Protein AF-A0AAV7BNH0-F1 (afdb_monomer_lite)

InterPro domains:
  IPR013783 Immunoglobulin-like fold [G3DSA:2.60.40.10] (23-107)
  IPR013783 Immunoglobulin-like fold [G3DSA:2.60.40.10] (118-206)
  IPR015321 Type I cytokine receptor, cytokine-binding domain [PF09240] (124-199)
  IPR036116 Fibronectin type III superfamily [SSF49265] (117-182)

Structure (mmCIF, N/CA/C/O backbone):
data_AF-A0AAV7BNH0-F1
#
_entry.id   AF-A0AAV7BNH0-F1
#
loop_
_atom_site.group_PDB
_atom_site.id
_atom_site.type_symbol
_atom_site.label_atom_id
_atom_site.label_alt_id
_atom_site.label_comp_id
_atom_site.label_asym_id
_atom_site.label_entity_id
_atom_site.label_seq_id
_atom_site.pdbx_PDB_ins_code
_atom_site.Cartn_x
_atom_site.Cartn_y
_atom_site.Cartn_z
_atom_site.occupancy
_atom_site.B_iso_or_equiv
_atom_site.auth_seq_id
_atom_site.auth_comp_id
_atom_site.auth_asym_id
_atom_site.auth_atom_id
_atom_site.pdbx_PDB_model_num
ATOM 1 N N . MET A 1 1 ? -45.922 4.643 29.297 1.00 28.42 1 MET A N 1
ATOM 2 C CA . MET A 1 1 ? -45.162 4.828 28.040 1.00 28.42 1 MET A CA 1
ATOM 3 C C . MET A 1 1 ? -43.771 4.254 28.253 1.00 28.42 1 MET A C 1
ATOM 5 O O . MET A 1 1 ? -43.097 4.700 29.171 1.00 28.42 1 MET A O 1
ATOM 9 N N . LYS A 1 2 ? -43.381 3.214 27.508 1.00 24.89 2 LYS A N 1
ATOM 10 C CA . LYS A 1 2 ? -42.046 2.608 27.625 1.00 24.89 2 LYS A CA 1
ATOM 11 C C . LYS A 1 2 ? -41.045 3.541 26.938 1.00 24.89 2 LYS A C 1
ATOM 13 O O . LYS A 1 2 ? -41.098 3.665 25.722 1.00 24.89 2 LYS A O 1
ATOM 18 N N . LYS A 1 3 ? -40.200 4.227 27.710 1.00 25.70 3 LYS A N 1
ATOM 19 C CA . LYS A 1 3 ? -39.074 5.004 27.179 1.00 25.70 3 LYS A CA 1
ATOM 20 C C . LYS A 1 3 ? -37.974 4.004 26.825 1.00 25.70 3 LYS A C 1
ATOM 22 O O . LYS A 1 3 ? -37.461 3.338 27.719 1.00 25.70 3 LYS A O 1
ATOM 27 N N . ARG A 1 4 ? -37.676 3.829 25.539 1.00 30.34 4 ARG A N 1
ATOM 28 C CA . ARG A 1 4 ? -36.467 3.126 25.103 1.00 30.34 4 ARG A CA 1
ATOM 29 C C . ARG A 1 4 ? -35.385 4.186 24.926 1.00 30.34 4 ARG A C 1
ATOM 31 O O . ARG A 1 4 ? -35.638 5.235 24.346 1.00 30.34 4 ARG A O 1
ATOM 38 N N . VAL A 1 5 ? -34.229 3.947 25.531 1.00 31.47 5 VAL A N 1
ATOM 39 C CA . VAL A 1 5 ? -33.033 4.775 25.376 1.00 31.47 5 VAL A CA 1
ATOM 40 C C . VAL A 1 5 ? -32.102 3.961 24.494 1.00 31.47 5 VAL A C 1
ATOM 42 O O . VAL A 1 5 ? -31.653 2.891 24.900 1.00 31.47 5 VAL A O 1
ATOM 45 N N . ILE A 1 6 ? -31.891 4.419 23.264 1.00 38.22 6 ILE A N 1
ATOM 46 C CA . ILE A 1 6 ? -30.923 3.825 22.344 1.00 38.22 6 ILE A CA 1
ATOM 47 C C . ILE A 1 6 ? -29.639 4.631 22.507 1.00 38.22 6 ILE A C 1
ATOM 49 O O . ILE A 1 6 ? -29.624 5.828 22.235 1.00 38.22 6 ILE A O 1
ATOM 53 N N . LEU A 1 7 ? -28.585 3.985 23.003 1.00 36.03 7 LEU A N 1
ATOM 54 C CA . LEU A 1 7 ? -27.280 4.609 23.190 1.00 36.03 7 LEU A CA 1
ATOM 55 C C . LEU A 1 7 ? -26.395 4.301 21.975 1.00 36.03 7 LEU A C 1
ATOM 57 O O . LEU A 1 7 ? -26.151 3.133 21.677 1.00 36.03 7 LEU A O 1
ATOM 61 N N . CYS A 1 8 ? -25.900 5.331 21.285 1.00 35.03 8 CYS A N 1
ATOM 62 C CA . CYS A 1 8 ? -24.774 5.180 20.358 1.00 35.03 8 CYS A CA 1
ATOM 63 C C . CYS A 1 8 ? -23.496 5.532 21.117 1.00 35.03 8 CYS A C 1
ATOM 65 O O . CYS A 1 8 ? -23.359 6.663 21.573 1.00 35.03 8 CYS A O 1
ATOM 67 N N . CYS A 1 9 ? -22.554 4.596 21.211 1.00 37.03 9 CYS A N 1
ATOM 68 C CA . CYS A 1 9 ? -21.165 4.955 21.480 1.00 37.03 9 CYS A CA 1
ATOM 69 C C . CYS A 1 9 ? -20.567 5.434 20.159 1.00 37.03 9 CYS A C 1
ATOM 71 O O . CYS A 1 9 ? -20.441 4.645 19.220 1.00 37.03 9 CYS A O 1
ATOM 73 N N . VAL A 1 10 ? -20.276 6.730 20.067 1.00 36.81 10 VAL A N 1
ATOM 74 C CA . VAL A 1 10 ? -19.611 7.304 18.899 1.00 36.81 10 VAL A CA 1
ATOM 75 C C . VAL A 1 10 ? -18.181 6.779 18.894 1.00 36.81 10 VAL A C 1
ATOM 77 O O . VAL A 1 10 ? -17.375 7.068 19.771 1.00 36.81 10 VAL A O 1
ATOM 80 N N . THR A 1 11 ? -17.880 5.926 17.924 1.00 39.03 11 THR A N 1
ATOM 81 C CA . THR A 1 11 ? -16.510 5.534 17.616 1.00 39.03 11 THR A CA 1
ATOM 82 C C . THR A 1 11 ? -15.859 6.701 16.888 1.00 39.03 11 THR 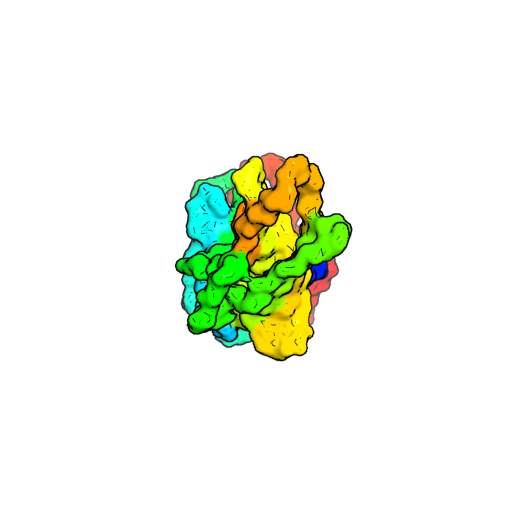A C 1
ATOM 84 O O . THR A 1 11 ? -16.278 7.020 15.776 1.00 39.03 11 THR A O 1
ATOM 87 N N . CYS A 1 12 ? -14.850 7.332 17.493 1.00 28.44 12 CYS A N 1
ATOM 88 C CA . CYS A 1 12 ? -13.992 8.293 16.801 1.00 28.44 12 CYS A CA 1
ATOM 89 C C . CYS A 1 12 ? -13.309 7.597 15.617 1.00 28.44 12 CYS A C 1
ATOM 91 O O . CYS A 1 12 ? -12.305 6.905 15.781 1.00 28.44 12 CYS A O 1
ATOM 93 N N . TYR A 1 13 ? -13.857 7.768 14.417 1.00 35.12 13 TYR A N 1
ATOM 94 C CA . TYR A 1 13 ? -13.150 7.459 13.186 1.00 35.12 13 TYR A CA 1
ATOM 95 C C . TYR A 1 13 ? -12.298 8.672 12.832 1.00 35.12 13 TYR A C 1
ATOM 97 O O . TYR A 1 13 ? -12.799 9.661 12.300 1.00 35.12 13 TYR A O 1
ATOM 105 N N . LEU A 1 14 ? -10.996 8.592 13.099 1.00 28.41 14 LEU A N 1
ATOM 106 C CA . LEU A 1 14 ? -10.040 9.443 12.402 1.00 28.41 14 LEU A CA 1
ATOM 107 C C . LEU A 1 14 ? -10.006 8.977 10.942 1.00 28.41 14 LEU A C 1
ATOM 109 O O . LEU A 1 14 ? -9.246 8.086 10.573 1.00 28.41 14 LEU A O 1
ATOM 113 N N . LEU A 1 15 ? -10.881 9.546 10.111 1.00 28.98 15 LEU A N 1
ATOM 114 C CA . LEU A 1 15 ? -10.727 9.488 8.664 1.00 28.98 15 LEU A CA 1
ATOM 115 C C . LEU A 1 15 ? -9.588 10.436 8.299 1.00 28.98 15 LEU A C 1
ATOM 117 O O . LEU A 1 15 ? -9.799 11.628 8.068 1.00 28.98 15 LEU A O 1
ATOM 121 N N . SER A 1 16 ? -8.368 9.909 8.253 1.00 29.64 16 SER A N 1
ATOM 122 C CA . SER A 1 16 ? -7.281 10.561 7.537 1.00 29.64 16 SER A CA 1
ATOM 123 C C . SER A 1 16 ? -7.602 10.515 6.041 1.00 29.64 16 SER A C 1
ATOM 125 O O . SER A 1 16 ? -7.266 9.583 5.318 1.00 29.64 16 SER A O 1
ATOM 127 N N . ALA A 1 17 ? -8.301 11.542 5.561 1.00 28.50 17 ALA A N 1
ATOM 128 C CA . ALA A 1 17 ? -8.370 11.827 4.139 1.00 28.50 17 ALA A CA 1
ATOM 129 C C . ALA A 1 17 ? -6.996 12.356 3.702 1.00 28.50 17 ALA A C 1
ATOM 131 O O . ALA A 1 17 ? -6.689 13.533 3.894 1.00 28.50 17 ALA A O 1
ATOM 132 N N . PHE A 1 18 ? -6.155 11.485 3.145 1.00 33.19 18 PHE A N 1
ATOM 133 C CA . PHE A 1 18 ? -4.933 11.909 2.470 1.00 33.19 18 PHE A CA 1
ATOM 134 C C . PHE A 1 18 ? -5.257 12.350 1.035 1.00 33.19 18 PHE A C 1
ATOM 136 O O . PHE A 1 18 ? -5.832 11.574 0.270 1.00 33.19 18 PHE A O 1
ATOM 143 N N . PRO A 1 19 ? -4.887 13.576 0.630 1.00 31.06 19 PRO A N 1
ATOM 144 C CA . PRO A 1 19 ? -4.841 13.950 -0.773 1.00 31.06 19 PRO A CA 1
ATOM 145 C C . PRO A 1 19 ? -3.491 13.527 -1.382 1.00 31.06 19 PRO A C 1
ATOM 147 O O . PRO A 1 19 ? -2.444 13.815 -0.805 1.00 31.06 19 PRO A O 1
ATOM 150 N N . GLY A 1 20 ? -3.503 12.933 -2.584 1.00 30.23 20 GLY A N 1
ATOM 151 C CA . GLY A 1 20 ? -2.344 12.986 -3.493 1.00 30.23 20 GLY A CA 1
ATOM 152 C C . GLY A 1 20 ? -1.745 11.669 -4.005 1.00 30.23 20 GLY A C 1
ATOM 153 O O . GLY A 1 20 ? -0.561 11.423 -3.810 1.00 30.23 20 GLY A O 1
ATOM 154 N N . ASN A 1 21 ? -2.547 10.876 -4.718 1.00 43.22 21 ASN A N 1
ATOM 155 C CA . ASN A 1 21 ? -2.244 10.198 -5.990 1.00 43.22 21 ASN A CA 1
ATOM 156 C C . ASN A 1 21 ? -0.747 10.014 -6.369 1.00 43.22 21 ASN A C 1
ATOM 158 O O . ASN A 1 21 ? -0.211 10.829 -7.114 1.00 43.22 21 ASN A O 1
ATOM 162 N N . THR A 1 22 ? -0.095 8.941 -5.895 1.00 48.34 22 THR A N 1
ATOM 163 C CA . THR A 1 22 ? 1.010 8.223 -6.594 1.00 48.34 22 THR A CA 1
ATOM 164 C C . THR A 1 22 ? 1.178 6.762 -6.113 1.00 48.34 22 THR A C 1
ATOM 166 O O . THR A 1 22 ? 2.207 6.153 -6.400 1.00 48.34 22 THR A O 1
ATOM 169 N N . GLY A 1 23 ? 0.217 6.215 -5.357 1.00 58.12 23 GLY A N 1
ATOM 170 C CA . GLY A 1 23 ? 0.265 4.860 -4.795 1.00 58.12 23 GLY A CA 1
ATOM 171 C C . GLY A 1 23 ? -0.906 3.993 -5.259 1.00 58.12 23 GLY A C 1
ATOM 172 O O . GLY A 1 23 ? -1.847 4.474 -5.891 1.00 58.12 23 GLY A O 1
ATOM 173 N N . SER A 1 24 ? -0.837 2.702 -4.954 1.00 75.62 24 SER A N 1
ATOM 174 C CA . SER A 1 24 ? -1.840 1.722 -5.353 1.00 75.62 24 SER A CA 1
ATOM 175 C C . SER A 1 24 ? -3.134 1.957 -4.583 1.00 75.62 24 SER A C 1
ATOM 177 O O . SER A 1 24 ? -3.121 2.230 -3.379 1.00 75.62 24 SER A O 1
ATOM 179 N N . ARG A 1 25 ? -4.283 1.748 -5.242 1.00 82.56 25 ARG A N 1
ATOM 180 C CA . ARG A 1 25 ? -5.616 1.898 -4.622 1.00 82.56 25 ARG A CA 1
ATOM 181 C C . ARG A 1 25 ? -5.764 1.043 -3.362 1.00 82.56 25 ARG A C 1
ATOM 183 O O . ARG A 1 25 ? -6.515 1.394 -2.452 1.00 82.56 25 ARG A O 1
ATOM 190 N N . LEU A 1 26 ? -5.051 -0.081 -3.308 1.00 88.94 26 LEU A N 1
ATOM 191 C CA . LEU A 1 26 ? -4.989 -0.949 -2.139 1.00 88.94 26 LEU A CA 1
ATOM 192 C C . LEU A 1 26 ? -4.378 -0.244 -0.929 1.00 88.94 26 LEU A C 1
ATOM 194 O O . LEU A 1 26 ? -4.986 -0.253 0.137 1.00 88.94 26 LEU A O 1
ATOM 198 N N . MET A 1 27 ? -3.205 0.372 -1.091 1.00 88.19 27 MET A N 1
ATOM 199 C CA . MET A 1 27 ? -2.549 1.102 -0.006 1.00 88.19 27 MET A CA 1
ATOM 200 C C . MET A 1 27 ? -3.345 2.348 0.386 1.00 88.19 27 MET A C 1
ATOM 202 O O . MET A 1 27 ? -3.531 2.588 1.575 1.00 88.19 27 MET A O 1
ATOM 206 N N . ASP A 1 28 ? -3.892 3.075 -0.592 1.00 87.38 28 ASP A N 1
ATOM 207 C CA . ASP A 1 28 ? -4.679 4.294 -0.355 1.00 87.38 28 ASP A CA 1
ATOM 208 C C . ASP A 1 28 ? -5.984 4.037 0.416 1.00 87.38 28 ASP A C 1
ATOM 210 O O . ASP A 1 28 ? -6.494 4.921 1.102 1.00 87.38 28 ASP A O 1
ATOM 214 N N . SER A 1 29 ? -6.541 2.829 0.303 1.00 89.62 29 SER A N 1
ATOM 215 C CA . SER A 1 29 ? -7.785 2.435 0.976 1.00 89.62 29 SER A CA 1
ATOM 216 C C . SER A 1 29 ? -7.577 1.536 2.195 1.00 89.62 29 SER A C 1
ATOM 218 O O . SER A 1 29 ? -8.565 1.133 2.813 1.00 89.62 29 SER A O 1
ATOM 220 N N . LEU A 1 30 ? -6.329 1.203 2.543 1.00 91.56 30 LEU A N 1
ATOM 221 C CA . LEU A 1 30 ? -6.026 0.347 3.683 1.00 91.56 30 LEU A CA 1
ATOM 222 C C . LEU A 1 30 ? -6.334 1.072 4.992 1.00 91.56 30 LEU A C 1
ATOM 224 O O . LEU A 1 30 ? -5.716 2.077 5.335 1.00 91.56 30 LEU A O 1
ATOM 228 N N . TYR A 1 31 ? -7.239 0.493 5.766 1.00 91.12 31 TYR A N 1
ATOM 229 C CA . TYR A 1 31 ? -7.598 0.961 7.091 1.00 91.12 31 TYR A CA 1
ATOM 230 C C . TYR A 1 31 ? -7.502 -0.192 8.079 1.00 91.12 31 TYR A C 1
ATOM 232 O O . TYR A 1 31 ? -8.074 -1.252 7.851 1.00 91.12 31 TYR A O 1
ATOM 240 N N . CYS A 1 32 ? -6.791 0.002 9.186 1.00 91.50 32 CYS A N 1
ATOM 241 C CA . CYS A 1 32 ? -6.677 -0.990 10.248 1.00 91.50 32 CYS A CA 1
ATOM 242 C C . CYS A 1 32 ? -7.070 -0.376 11.588 1.00 91.50 32 CYS A C 1
ATOM 244 O O . CYS A 1 32 ? -6.794 0.791 11.857 1.00 91.50 32 CYS A O 1
ATOM 246 N N . VAL A 1 33 ? -7.687 -1.185 12.442 1.00 90.69 33 VAL A N 1
ATOM 247 C CA . VAL A 1 33 ? -8.134 -0.789 13.773 1.00 90.69 33 VAL A CA 1
ATOM 248 C C . VAL A 1 33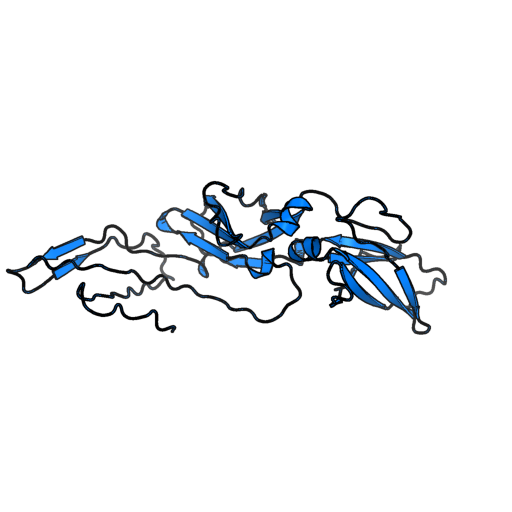 ? -7.917 -1.931 14.762 1.00 90.69 33 VAL A C 1
ATOM 250 O O . VAL A 1 33 ? -8.166 -3.094 14.446 1.00 90.69 33 VAL A O 1
ATOM 253 N N . MET A 1 34 ? -7.433 -1.613 15.961 1.00 85.94 34 MET A N 1
ATOM 254 C CA . MET A 1 34 ? -7.274 -2.572 17.051 1.00 85.94 34 MET A CA 1
ATOM 255 C C . MET A 1 34 ? -8.496 -2.534 17.967 1.00 85.94 34 MET A C 1
ATOM 257 O O . MET A 1 34 ? -8.733 -1.549 18.664 1.00 85.94 34 MET A O 1
ATOM 261 N N . GLU A 1 35 ? -9.224 -3.640 18.040 1.00 85.50 35 GLU A N 1
ATOM 262 C CA . GLU A 1 35 ? -10.224 -3.887 19.074 1.00 85.50 35 GLU A CA 1
ATOM 263 C C . GLU A 1 35 ? -9.510 -4.432 20.313 1.00 85.50 35 GLU A C 1
ATOM 265 O O . GLU A 1 35 ? -9.291 -5.635 20.473 1.00 85.50 35 GLU A O 1
ATOM 270 N N . TYR A 1 36 ? -9.075 -3.512 21.182 1.00 76.44 36 TYR A N 1
ATOM 271 C CA . TYR A 1 36 ? -8.176 -3.838 22.292 1.00 76.44 36 TYR A CA 1
ATOM 272 C C . TYR A 1 36 ? -8.761 -4.878 23.252 1.00 76.44 36 TYR A C 1
ATOM 274 O O . TYR A 1 36 ? -8.044 -5.765 23.709 1.00 76.44 36 TYR A O 1
ATOM 282 N N . SER A 1 37 ? -10.061 -4.787 23.547 1.00 73.00 37 SER A N 1
ATOM 283 C CA . SER A 1 37 ? -10.754 -5.710 24.452 1.00 73.00 37 SER A CA 1
ATOM 284 C C . SER A 1 37 ? -10.712 -7.161 23.985 1.00 73.00 37 SER A C 1
ATOM 286 O O . SER A 1 37 ? -10.732 -8.061 24.820 1.00 73.00 37 SER A O 1
ATOM 288 N N . GLU A 1 38 ? -10.667 -7.376 22.671 1.00 77.94 38 GLU A N 1
ATOM 289 C CA . GLU A 1 38 ? -10.614 -8.703 22.053 1.00 77.94 38 GLU A CA 1
ATOM 290 C C . GLU A 1 38 ? -9.181 -9.092 21.669 1.00 77.94 38 GLU A C 1
ATOM 292 O O . GLU A 1 38 ? -8.897 -10.259 21.406 1.00 77.94 38 GLU A O 1
ATOM 297 N N . GLY A 1 39 ? -8.258 -8.124 21.654 1.00 80.69 39 GLY A N 1
ATOM 298 C CA . GLY A 1 39 ? -6.897 -8.323 21.170 1.00 80.69 39 GLY A CA 1
ATOM 299 C C . GLY A 1 39 ? -6.862 -8.633 19.674 1.00 80.69 39 GLY A C 1
ATOM 300 O O . GLY A 1 39 ? -6.007 -9.396 19.229 1.00 80.69 39 GLY A O 1
ATOM 301 N N . ILE A 1 40 ? -7.797 -8.082 18.897 1.00 87.00 40 ILE A N 1
ATOM 302 C CA . ILE A 1 40 ? -7.932 -8.342 17.460 1.00 87.00 40 ILE A CA 1
ATOM 303 C C . ILE A 1 40 ? -7.624 -7.065 16.685 1.00 87.00 40 ILE A C 1
ATOM 305 O O . ILE A 1 40 ? -8.106 -5.987 17.021 1.00 87.00 40 ILE A O 1
ATOM 309 N N . ILE A 1 41 ? -6.819 -7.182 15.632 1.00 89.38 41 ILE A N 1
ATOM 310 C CA . ILE A 1 41 ? -6.647 -6.128 14.632 1.00 89.38 41 ILE A CA 1
ATOM 311 C C . ILE A 1 41 ? -7.530 -6.476 13.441 1.00 89.38 41 ILE A C 1
ATOM 313 O O . ILE A 1 41 ? -7.352 -7.531 12.828 1.00 89.38 41 ILE A O 1
ATOM 317 N N . ASN A 1 42 ? -8.461 -5.587 13.118 1.00 91.50 42 ASN A N 1
ATOM 318 C CA . ASN A 1 42 ? -9.311 -5.668 11.941 1.00 91.50 42 ASN A CA 1
ATOM 319 C C . ASN A 1 42 ? -8.776 -4.705 10.888 1.00 91.50 42 ASN A C 1
ATOM 321 O O . ASN A 1 42 ? -8.576 -3.531 11.183 1.00 91.50 42 ASN A O 1
ATOM 325 N N . CYS A 1 43 ? -8.561 -5.189 9.672 1.00 92.62 43 CYS A N 1
ATOM 326 C CA . CYS A 1 43 ? -8.175 -4.358 8.540 1.00 92.62 43 CYS A CA 1
ATOM 327 C C . CYS A 1 43 ? -9.208 -4.466 7.423 1.00 92.62 43 CYS A C 1
ATOM 329 O O . CYS A 1 43 ? -9.780 -5.537 7.208 1.00 92.62 43 CYS A O 1
ATOM 331 N N . SER A 1 44 ? -9.411 -3.375 6.694 1.00 92.25 44 SER A N 1
ATOM 332 C CA . SER A 1 44 ? -10.234 -3.295 5.497 1.00 92.25 44 SER A CA 1
ATOM 333 C C . SER A 1 44 ? -9.522 -2.534 4.383 1.00 92.25 44 SER A C 1
ATOM 335 O O . SER A 1 44 ? -8.659 -1.702 4.646 1.00 92.25 44 SER A O 1
ATOM 337 N N . TRP A 1 45 ? -9.838 -2.860 3.130 1.00 91.69 45 TRP A N 1
ATOM 338 C CA . TRP A 1 45 ? -9.315 -2.159 1.952 1.00 91.69 45 TRP A CA 1
ATOM 339 C C . TRP A 1 45 ? -10.207 -2.390 0.733 1.00 91.69 45 TRP A C 1
ATOM 341 O O . TRP A 1 45 ? -10.913 -3.394 0.648 1.00 91.69 45 TRP A O 1
ATOM 351 N N . SER A 1 46 ? -10.158 -1.481 -0.235 1.00 88.50 46 SER A N 1
ATOM 352 C CA . SER A 1 46 ? -10.900 -1.568 -1.496 1.00 88.50 46 SER A CA 1
ATOM 353 C C . SER A 1 46 ? -10.046 -2.176 -2.606 1.00 88.50 46 SER A C 1
ATOM 355 O O . SER A 1 46 ? -8.946 -1.705 -2.875 1.00 88.50 46 SER A O 1
ATOM 357 N N . GLU A 1 47 ? -10.567 -3.179 -3.311 1.00 87.00 47 GLU A N 1
ATOM 358 C CA . GLU A 1 47 ? -9.878 -3.839 -4.426 1.00 87.00 47 GLU A CA 1
ATOM 359 C C . GLU A 1 47 ? -10.808 -3.976 -5.637 1.00 87.00 47 GLU A C 1
ATOM 361 O O . GLU A 1 47 ? -11.849 -4.635 -5.567 1.00 87.00 47 GLU A O 1
ATOM 366 N N . SER A 1 48 ? -10.397 -3.416 -6.777 1.00 83.00 48 SER A N 1
ATOM 367 C CA . SER A 1 48 ? -11.171 -3.453 -8.022 1.00 83.00 48 SER A CA 1
ATOM 368 C C . SER A 1 48 ? -11.413 -4.897 -8.502 1.00 83.00 48 SER A C 1
ATOM 370 O O . SER A 1 48 ? -10.458 -5.661 -8.680 1.00 83.00 48 SER A O 1
ATOM 372 N N . PRO A 1 49 ? -12.665 -5.293 -8.806 1.00 82.44 49 PRO A N 1
ATOM 373 C CA . PRO A 1 49 ? -12.994 -6.588 -9.390 1.00 82.44 49 PRO A CA 1
ATOM 374 C C . PRO A 1 49 ? -12.235 -6.865 -10.685 1.00 82.44 49 PRO A C 1
ATOM 376 O O . PRO A 1 49 ? -11.883 -8.013 -10.955 1.00 82.44 49 PRO A O 1
ATOM 379 N N . ARG A 1 50 ? -11.958 -5.815 -11.470 1.00 84.75 50 ARG A N 1
ATOM 380 C CA . ARG A 1 50 ? -11.202 -5.927 -12.720 1.00 84.75 50 ARG A CA 1
ATOM 381 C C . ARG A 1 50 ? -9.724 -6.191 -12.485 1.00 84.75 50 ARG A C 1
ATOM 383 O O . ARG A 1 50 ? -9.121 -6.823 -13.341 1.00 84.75 50 ARG A O 1
ATOM 390 N N . SER A 1 51 ? -9.157 -5.759 -11.364 1.00 85.25 51 SER A N 1
ATOM 391 C CA . SER A 1 51 ? -7.767 -6.048 -10.995 1.00 85.25 51 SER A CA 1
ATOM 392 C C . SER A 1 51 ? -7.601 -7.477 -10.484 1.00 85.25 51 SER A C 1
ATOM 394 O O . SER A 1 51 ? -6.651 -8.165 -10.860 1.00 85.25 51 SER A O 1
ATOM 396 N N . ARG A 1 52 ? -8.579 -7.965 -9.703 1.00 84.25 52 ARG A N 1
ATOM 397 C CA . ARG A 1 52 ? -8.554 -9.296 -9.063 1.00 84.25 52 ARG A CA 1
ATOM 398 C C . ARG A 1 52 ? -8.397 -10.465 -10.032 1.00 84.25 52 ARG A C 1
ATOM 400 O O . ARG A 1 52 ? -7.863 -11.501 -9.652 1.00 84.25 52 ARG A O 1
ATOM 407 N N . GLN A 1 53 ? -8.870 -10.321 -11.269 1.00 86.88 53 GLN A N 1
ATOM 408 C CA . GLN A 1 53 ? -8.719 -11.361 -12.295 1.00 86.88 53 GLN A CA 1
ATOM 409 C C . GLN A 1 53 ? -7.279 -11.480 -12.831 1.00 86.88 53 GLN A C 1
ATOM 411 O O . GLN A 1 53 ? -6.951 -12.495 -13.439 1.00 86.88 53 GLN A O 1
ATOM 416 N N . TYR A 1 54 ? -6.432 -10.462 -12.635 1.00 89.62 54 TYR A N 1
ATOM 417 C CA . TYR A 1 54 ? -5.069 -10.417 -13.177 1.00 89.62 54 TYR A CA 1
ATOM 418 C C . TYR A 1 54 ? -4.008 -10.768 -12.141 1.00 89.62 54 TYR A C 1
ATOM 420 O O . TYR A 1 54 ? -3.088 -11.536 -12.428 1.00 89.62 54 TYR A O 1
ATOM 428 N N . VAL A 1 55 ? -4.126 -10.207 -10.940 1.00 90.00 55 VAL A N 1
ATOM 429 C CA . VAL A 1 55 ? -3.150 -10.388 -9.866 1.00 90.00 55 VAL A CA 1
ATOM 430 C C . VAL A 1 55 ? -3.869 -10.493 -8.531 1.00 90.00 55 VAL A C 1
ATOM 432 O O . VAL A 1 55 ? -4.808 -9.748 -8.262 1.00 90.00 55 VAL A O 1
ATOM 435 N N . ASN A 1 56 ? -3.430 -11.433 -7.693 1.00 90.69 56 ASN A N 1
ATOM 436 C CA . ASN A 1 56 ? -3.914 -11.523 -6.325 1.00 90.69 56 ASN A CA 1
ATOM 437 C C . ASN A 1 56 ? -2.885 -10.902 -5.383 1.00 90.69 56 ASN A C 1
ATOM 439 O O . ASN A 1 56 ? -1.710 -11.279 -5.399 1.00 90.69 56 ASN A O 1
ATOM 443 N N . MET A 1 57 ? -3.354 -9.977 -4.555 1.00 90.88 57 MET A N 1
ATOM 444 C CA . MET A 1 57 ? -2.533 -9.240 -3.604 1.00 90.88 57 MET A CA 1
ATOM 445 C C . MET A 1 57 ? -2.735 -9.774 -2.187 1.00 90.88 57 MET A C 1
ATOM 447 O O . MET A 1 57 ? -3.860 -10.067 -1.770 1.00 90.88 57 MET A O 1
ATOM 451 N N . THR A 1 58 ? -1.636 -9.883 -1.444 1.00 92.56 58 THR A N 1
ATOM 452 C CA . THR A 1 58 ? -1.613 -10.337 -0.048 1.00 92.56 58 THR A CA 1
ATOM 453 C C . THR A 1 58 ? -1.148 -9.204 0.852 1.00 92.56 58 THR A C 1
ATOM 455 O O . THR A 1 58 ? -0.098 -8.620 0.596 1.00 92.56 58 THR A O 1
ATOM 458 N N . LEU A 1 59 ? -1.902 -8.918 1.915 1.00 94.12 59 LEU A N 1
ATOM 459 C CA . LEU A 1 59 ? -1.467 -7.999 2.963 1.00 94.12 59 LEU A CA 1
ATOM 460 C C . LEU A 1 59 ? -0.413 -8.689 3.841 1.00 94.12 59 LEU A C 1
ATOM 462 O O . LEU A 1 59 ? -0.669 -9.737 4.442 1.00 94.12 59 LEU A O 1
ATOM 466 N N . MET A 1 60 ? 0.774 -8.100 3.913 1.00 93.31 60 MET A N 1
ATOM 467 C CA . MET A 1 60 ? 1.942 -8.637 4.607 1.00 93.31 60 MET A CA 1
ATOM 468 C C . MET A 1 60 ? 2.382 -7.681 5.713 1.00 93.31 60 MET A C 1
ATOM 470 O O . MET A 1 60 ? 2.395 -6.470 5.517 1.00 93.31 60 MET A O 1
ATOM 474 N N . ASP A 1 61 ? 2.810 -8.236 6.844 1.00 92.94 61 ASP A N 1
ATOM 475 C CA . ASP A 1 61 ? 3.751 -7.569 7.738 1.00 92.94 61 ASP A CA 1
ATOM 476 C C . ASP A 1 61 ? 5.156 -7.867 7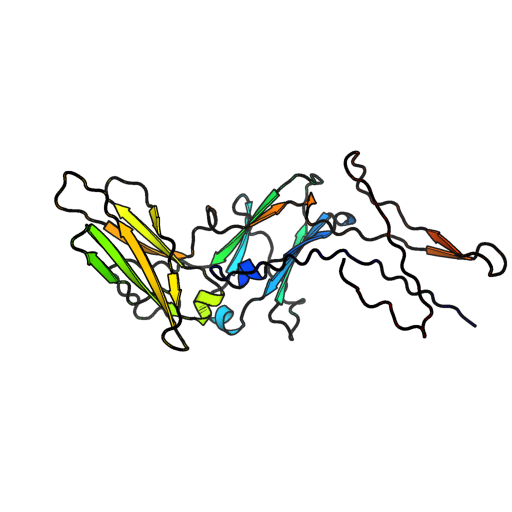.218 1.00 92.94 61 ASP A C 1
ATOM 478 O O . ASP A 1 61 ? 5.592 -9.019 7.222 1.00 92.94 61 ASP A O 1
ATOM 482 N N . ILE A 1 62 ? 5.882 -6.849 6.773 1.00 91.56 62 ILE A N 1
ATOM 483 C CA . ILE A 1 62 ? 7.199 -7.026 6.138 1.00 91.56 62 ILE A CA 1
ATOM 484 C C . ILE A 1 62 ? 8.190 -7.746 7.051 1.00 91.56 62 ILE A C 1
ATOM 486 O O . ILE A 1 62 ? 9.081 -8.445 6.572 1.00 91.56 62 ILE A O 1
ATOM 490 N N . ASN A 1 63 ? 8.014 -7.623 8.365 1.00 89.69 63 ASN A N 1
ATOM 491 C CA . ASN A 1 63 ? 8.900 -8.241 9.340 1.00 89.69 63 ASN A CA 1
ATOM 492 C C . ASN A 1 63 ? 8.467 -9.661 9.727 1.00 89.69 63 ASN A C 1
ATOM 494 O O . ASN A 1 63 ? 9.284 -10.421 10.244 1.00 89.69 63 ASN A O 1
ATOM 498 N N . ARG A 1 64 ? 7.189 -10.019 9.535 1.00 89.88 64 ARG A N 1
ATOM 499 C CA . ARG A 1 64 ? 6.597 -11.262 10.074 1.00 89.88 64 ARG A CA 1
ATOM 500 C C . ARG A 1 64 ? 5.913 -12.148 9.027 1.00 89.88 64 ARG A C 1
ATOM 502 O O . ARG A 1 64 ? 5.484 -13.248 9.367 1.00 89.88 64 ARG A O 1
ATOM 509 N N . GLY A 1 65 ? 5.829 -11.711 7.773 1.00 91.25 65 GLY A N 1
ATOM 510 C CA . GLY A 1 65 ? 5.181 -12.436 6.680 1.00 91.25 65 GLY A CA 1
ATOM 511 C C . GLY A 1 65 ? 3.684 -12.116 6.542 1.00 91.25 65 GLY A C 1
ATOM 512 O O . GLY A 1 65 ? 3.260 -11.013 6.887 1.00 91.25 65 GLY A O 1
ATOM 513 N N . PRO A 1 66 ? 2.863 -13.053 6.027 1.00 92.00 66 PRO A N 1
ATOM 514 C CA . PRO A 1 66 ? 1.434 -12.828 5.810 1.00 92.00 66 PRO A CA 1
ATOM 515 C C . PRO A 1 66 ? 0.732 -12.286 7.054 1.00 92.00 66 PRO A C 1
ATOM 517 O O . PRO A 1 66 ? 0.831 -12.850 8.150 1.00 92.00 66 PRO A O 1
ATOM 520 N N . PHE A 1 67 ? 0.030 -11.162 6.898 1.00 92.19 67 PHE A N 1
ATOM 521 C CA . PHE A 1 67 ? -0.630 -10.532 8.030 1.00 92.19 67 PHE A CA 1
ATOM 522 C C . PHE A 1 67 ? -1.887 -11.317 8.411 1.00 92.19 67 PHE A C 1
ATOM 524 O O . PHE A 1 67 ? -1.978 -11.825 9.528 1.00 92.19 67 PHE A O 1
ATOM 531 N N . CYS A 1 68 ? -2.808 -11.463 7.466 1.00 89.31 68 CYS A N 1
ATOM 532 C CA . CYS A 1 68 ? -4.114 -12.095 7.623 1.00 89.31 68 CYS A CA 1
ATOM 533 C C . CYS A 1 68 ? -4.602 -12.613 6.256 1.00 89.31 68 CYS A C 1
ATOM 535 O O . CYS A 1 68 ? -4.117 -12.177 5.211 1.00 89.31 68 CYS A O 1
ATOM 537 N N . ALA A 1 69 ? -5.584 -13.517 6.253 1.00 87.44 69 ALA A N 1
ATOM 538 C CA . ALA A 1 69 ? -6.271 -13.928 5.029 1.00 87.44 69 ALA A CA 1
ATOM 539 C C . ALA A 1 69 ? -7.507 -13.049 4.777 1.00 87.44 69 ALA A C 1
ATOM 541 O O . ALA A 1 69 ? -8.179 -12.651 5.727 1.00 87.44 69 ALA A O 1
ATOM 542 N N . LYS A 1 70 ? -7.817 -12.780 3.500 1.00 87.88 70 LYS A N 1
ATOM 543 C CA . LYS A 1 70 ? -9.085 -12.157 3.080 1.00 87.88 70 LYS A CA 1
ATOM 544 C C . LYS A 1 70 ? -10.254 -13.000 3.603 1.00 87.88 70 LYS A C 1
ATOM 546 O O . LYS A 1 70 ? -10.228 -14.215 3.419 1.00 87.88 70 LYS A O 1
ATOM 551 N N . ASP A 1 71 ? -11.262 -12.373 4.207 1.00 80.88 71 ASP A N 1
ATOM 552 C CA . ASP A 1 71 ? -12.507 -13.033 4.618 1.00 80.88 71 ASP A CA 1
ATOM 553 C C . ASP A 1 71 ? -13.574 -12.895 3.509 1.00 80.88 71 ASP A C 1
ATOM 555 O O . ASP A 1 71 ? -14.145 -11.813 3.341 1.00 80.88 71 ASP A O 1
ATOM 559 N N . PRO A 1 72 ? -13.871 -13.957 2.729 1.00 74.44 72 PRO A N 1
ATOM 560 C CA . PRO A 1 72 ? -14.855 -13.892 1.651 1.00 74.44 72 PRO A CA 1
ATOM 561 C C . PRO A 1 72 ? -16.293 -13.795 2.153 1.00 74.44 72 PRO A C 1
ATOM 563 O O . PRO A 1 72 ? -17.155 -13.325 1.415 1.00 74.44 72 PRO A O 1
ATOM 566 N N . ALA A 1 73 ? -16.564 -14.227 3.388 1.00 71.12 73 ALA A N 1
ATOM 567 C CA . ALA A 1 73 ? -17.906 -14.189 3.958 1.00 71.12 73 ALA A CA 1
ATOM 568 C C . ALA A 1 73 ? -18.336 -12.759 4.321 1.00 71.12 73 ALA A C 1
ATOM 570 O O . ALA A 1 73 ? -19.529 -12.477 4.396 1.00 71.12 73 ALA A O 1
ATOM 571 N N . LYS A 1 74 ? -17.366 -11.857 4.511 1.00 63.75 74 LYS A N 1
ATOM 572 C CA . LYS A 1 74 ? -17.572 -10.434 4.810 1.00 63.75 74 LYS A CA 1
ATOM 573 C C . LYS A 1 74 ? -17.370 -9.524 3.598 1.00 63.75 74 LYS A C 1
ATOM 575 O O . LYS A 1 74 ? -17.188 -8.320 3.762 1.00 63.75 74 LYS A O 1
ATOM 580 N N . LEU A 1 75 ? 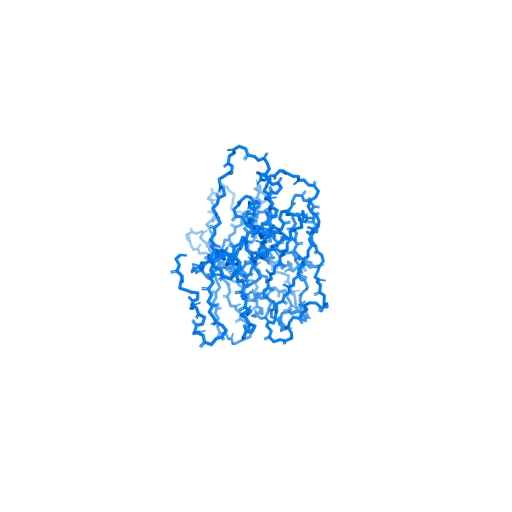-17.377 -10.080 2.386 1.00 66.38 75 LEU A N 1
ATOM 581 C CA . LEU A 1 75 ? -17.353 -9.270 1.176 1.00 66.38 75 LEU A CA 1
ATOM 582 C C . LEU A 1 75 ? -18.697 -8.545 1.046 1.00 66.38 75 LEU A C 1
ATOM 584 O O . LEU A 1 75 ? -19.705 -9.144 0.664 1.00 66.38 75 LEU A O 1
ATOM 588 N N . GLU A 1 76 ? -18.719 -7.250 1.346 1.00 61.31 76 GLU A N 1
ATOM 589 C CA . GLU A 1 76 ? -19.889 -6.429 1.056 1.00 61.31 76 GLU A CA 1
ATOM 590 C C . GLU A 1 76 ? -20.040 -6.309 -0.463 1.00 61.31 76 GLU A C 1
ATOM 592 O O . GLU A 1 76 ? -19.246 -5.658 -1.149 1.00 61.31 76 GLU A O 1
ATOM 597 N N . ALA A 1 77 ? -21.067 -6.976 -0.999 1.00 52.91 77 ALA A N 1
ATOM 598 C CA . ALA A 1 77 ? -21.313 -7.100 -2.436 1.00 52.91 77 ALA A CA 1
ATOM 599 C C . ALA A 1 77 ? -21.472 -5.746 -3.156 1.00 52.91 77 ALA A C 1
ATOM 601 O O . ALA A 1 77 ? -21.337 -5.681 -4.376 1.00 52.91 77 ALA A O 1
ATOM 602 N N . SER A 1 78 ? -21.739 -4.672 -2.412 1.00 55.38 78 SER A N 1
ATOM 603 C CA . SER A 1 78 ? -21.918 -3.314 -2.917 1.00 55.38 78 SER A CA 1
ATOM 604 C C . SER A 1 78 ? -20.633 -2.472 -2.972 1.00 55.38 78 SER A C 1
ATOM 606 O O . SER A 1 78 ? -20.649 -1.464 -3.671 1.00 55.38 78 SER A O 1
ATOM 608 N N . HIS A 1 79 ? -19.537 -2.841 -2.286 1.00 56.97 79 HIS A N 1
ATOM 609 C CA . HIS A 1 79 ? -18.426 -1.900 -2.024 1.00 56.97 79 HIS A CA 1
ATOM 610 C C . HIS A 1 79 ? -17.007 -2.359 -2.389 1.00 56.97 79 HIS A C 1
ATOM 612 O O . HIS A 1 79 ? -16.052 -1.675 -2.034 1.00 56.97 79 HIS A O 1
ATOM 618 N N . GLU A 1 80 ? -16.807 -3.467 -3.113 1.00 77.25 80 GLU A N 1
ATOM 619 C CA . GLU A 1 80 ? -15.452 -3.901 -3.532 1.00 77.25 80 GLU A CA 1
ATOM 620 C C . GLU A 1 80 ? -14.438 -3.992 -2.362 1.00 77.25 80 GLU A C 1
ATOM 622 O O . GLU A 1 80 ? -13.229 -3.921 -2.575 1.00 77.25 80 GLU A O 1
ATOM 627 N N . THR A 1 81 ? -14.924 -4.121 -1.123 1.00 86.62 81 THR A N 1
ATOM 628 C CA . THR A 1 81 ? -14.129 -3.948 0.097 1.00 86.62 81 THR A CA 1
ATOM 629 C C . THR A 1 81 ? -13.872 -5.297 0.747 1.00 86.62 81 THR A C 1
ATOM 631 O O . THR A 1 81 ? -14.800 -6.050 1.041 1.00 86.62 81 THR A O 1
ATOM 634 N N . TRP A 1 82 ? -12.600 -5.602 0.976 1.00 88.00 82 TRP A N 1
ATOM 635 C CA . TRP A 1 82 ? -12.161 -6.764 1.732 1.00 88.00 82 TRP A CA 1
ATOM 636 C C . TRP A 1 82 ? -11.992 -6.417 3.191 1.00 88.00 82 TRP A C 1
ATOM 638 O O . TRP A 1 82 ? -11.646 -5.290 3.537 1.00 88.00 82 TRP A O 1
ATOM 648 N N . THR A 1 83 ? -12.177 -7.425 4.034 1.00 91.12 83 THR A N 1
ATOM 649 C CA . THR A 1 83 ? -11.817 -7.353 5.442 1.00 91.12 83 THR A CA 1
ATOM 650 C C . THR A 1 83 ? -10.964 -8.550 5.826 1.00 91.12 83 THR A C 1
ATOM 652 O O . THR A 1 83 ? -11.004 -9.611 5.192 1.00 91.12 83 THR A O 1
ATOM 655 N N . CYS A 1 84 ? -10.165 -8.369 6.865 1.00 91.31 84 CYS A N 1
ATOM 656 C CA . CYS A 1 84 ? -9.488 -9.454 7.541 1.00 91.31 84 CYS A CA 1
ATOM 657 C C . CYS A 1 84 ? -9.303 -9.128 9.022 1.00 91.31 84 CYS A C 1
ATOM 659 O O . CYS A 1 84 ? -9.264 -7.961 9.416 1.00 91.31 84 CYS A O 1
ATOM 661 N N . SER A 1 85 ? -9.124 -10.170 9.827 1.00 91.50 85 SER A N 1
ATOM 662 C CA . SER A 1 85 ? -8.892 -10.048 11.263 1.00 91.50 85 SER A CA 1
ATOM 663 C C . SER A 1 85 ? -7.660 -10.857 11.655 1.00 91.50 85 SER A C 1
ATOM 665 O O . SER A 1 85 ? -7.460 -11.973 11.166 1.00 91.50 85 SER A O 1
ATOM 667 N N . LYS A 1 86 ? -6.830 -10.317 12.548 1.00 90.00 86 LYS A N 1
ATOM 668 C CA . LYS A 1 86 ? -5.673 -11.012 13.123 1.00 90.00 86 LYS A CA 1
ATOM 669 C C . LYS A 1 86 ? -5.699 -10.902 14.640 1.00 90.00 86 LYS A C 1
ATOM 671 O O . LYS A 1 86 ? -5.738 -9.799 15.177 1.00 90.00 86 LYS A O 1
ATOM 676 N N . VAL A 1 87 ? -5.603 -12.040 15.325 1.00 88.38 87 VAL A N 1
ATOM 677 C CA . VAL A 1 87 ? -5.371 -12.059 16.773 1.00 88.38 87 VAL A CA 1
ATOM 678 C C . VAL A 1 87 ? -3.962 -11.538 17.041 1.00 88.38 87 VAL A C 1
ATOM 680 O O . VAL A 1 87 ? -2.970 -12.091 16.557 1.00 88.38 87 VAL A O 1
ATOM 683 N N . PHE A 1 88 ? -3.870 -10.461 17.807 1.00 79.94 88 PHE A N 1
ATOM 684 C CA . PHE A 1 88 ? -2.621 -9.828 18.180 1.00 79.94 88 PHE A CA 1
ATOM 685 C C . PHE A 1 88 ? -2.226 -10.271 19.591 1.00 79.94 88 PHE A C 1
ATOM 687 O O . PHE A 1 88 ? -2.636 -9.696 20.598 1.00 79.94 88 PHE A O 1
ATOM 694 N N . ALA A 1 89 ? -1.411 -11.327 19.655 1.00 64.31 89 ALA A N 1
ATOM 695 C CA . ALA A 1 89 ? -0.835 -11.845 20.893 1.00 64.31 89 ALA A CA 1
ATOM 696 C C . ALA A 1 89 ? 0.293 -10.920 21.387 1.00 64.31 89 ALA A C 1
ATOM 698 O O . ALA A 1 89 ? 1.479 -11.218 21.267 1.00 64.31 89 ALA A O 1
ATOM 699 N N . GLY A 1 90 ? -0.079 -9.750 21.897 1.00 59.78 90 GLY A N 1
ATOM 700 C CA . GLY A 1 90 ? 0.854 -8.768 22.429 1.00 59.78 90 GLY A CA 1
ATOM 701 C C . GLY A 1 90 ? 0.108 -7.569 22.989 1.00 59.78 90 GLY A C 1
ATOM 702 O O . GLY A 1 90 ? -0.315 -6.691 22.255 1.00 59.78 90 GLY A O 1
ATOM 703 N N . HIS A 1 91 ? -0.025 -7.466 24.309 1.00 53.50 91 HIS A N 1
ATOM 704 C CA . HIS A 1 91 ? -0.641 -6.297 24.958 1.00 53.50 91 HIS A CA 1
ATOM 705 C C . HIS A 1 91 ? 0.276 -5.055 24.959 1.00 53.50 91 HIS A C 1
ATOM 707 O O . HIS A 1 91 ? 0.252 -4.247 25.891 1.00 53.50 91 HIS A O 1
ATOM 713 N N . ARG A 1 92 ? 1.147 -4.911 23.954 1.00 67.44 92 ARG A N 1
ATOM 714 C CA . ARG A 1 92 ? 2.094 -3.801 23.842 1.00 67.44 92 ARG A CA 1
ATOM 715 C C . ARG A 1 92 ? 1.512 -2.763 22.896 1.00 67.44 92 ARG A C 1
ATOM 717 O O . ARG A 1 92 ? 1.712 -2.818 21.694 1.00 67.44 92 ARG A O 1
ATOM 724 N N . LEU A 1 93 ? 0.803 -1.801 23.477 1.00 67.50 93 LEU A N 1
ATOM 725 C CA . LEU A 1 93 ? 0.210 -0.657 22.772 1.00 67.50 93 LEU A CA 1
ATOM 726 C C . LEU A 1 93 ? 1.208 0.134 21.912 1.00 67.50 93 LEU A C 1
ATOM 728 O O . LEU A 1 93 ? 0.805 0.799 20.966 1.00 67.50 93 LEU A O 1
ATOM 732 N N . TYR A 1 94 ? 2.498 0.056 22.242 1.00 70.62 94 TYR A N 1
ATOM 733 C CA . TYR A 1 94 ? 3.578 0.750 21.540 1.00 70.62 94 TYR A CA 1
ATOM 734 C C . TYR A 1 94 ? 4.196 -0.068 20.398 1.00 70.62 94 TYR A C 1
ATOM 736 O O . TYR A 1 94 ? 5.105 0.421 19.727 1.00 70.62 94 TYR A O 1
ATOM 744 N N . ASP A 1 95 ? 3.742 -1.304 20.170 1.00 82.00 95 ASP A N 1
ATOM 745 C CA . ASP A 1 95 ? 4.193 -2.071 19.015 1.00 82.00 95 ASP A CA 1
ATOM 746 C C . ASP A 1 95 ? 3.703 -1.393 17.725 1.00 82.00 95 ASP A C 1
ATOM 748 O O . ASP A 1 95 ? 2.627 -0.791 17.656 1.00 82.00 95 ASP A O 1
ATOM 752 N N . SER A 1 96 ? 4.530 -1.480 16.687 1.00 86.06 96 SER A N 1
ATOM 753 C CA . SER A 1 96 ? 4.225 -0.967 15.354 1.00 86.06 96 SER A CA 1
ATOM 754 C C . SER A 1 96 ? 4.389 -2.077 14.321 1.00 86.06 96 SER A C 1
ATOM 756 O O . SER A 1 96 ? 5.238 -2.958 14.478 1.00 86.06 96 SER A O 1
ATOM 758 N N . ILE A 1 97 ? 3.569 -2.041 13.275 1.00 89.75 97 ILE A N 1
ATOM 759 C CA . ILE A 1 97 ? 3.496 -3.066 12.230 1.00 89.75 97 ILE A CA 1
ATOM 760 C C . ILE A 1 97 ? 3.738 -2.389 10.881 1.00 89.75 97 ILE A C 1
ATOM 762 O O . ILE A 1 97 ? 3.130 -1.365 10.590 1.00 89.75 97 ILE A O 1
ATOM 766 N N . HIS A 1 98 ? 4.622 -2.952 10.057 1.00 92.00 98 HIS A N 1
ATOM 767 C CA . HIS A 1 98 ? 4.896 -2.438 8.713 1.00 92.00 98 HIS A CA 1
ATOM 768 C C . HIS A 1 98 ? 4.072 -3.216 7.695 1.00 92.00 98 HIS A C 1
ATOM 770 O O . HIS A 1 98 ? 4.415 -4.353 7.369 1.00 92.00 98 HIS A O 1
ATOM 776 N N . LEU A 1 99 ? 2.986 -2.612 7.219 1.00 93.25 99 LEU A N 1
ATOM 777 C CA . LEU A 1 99 ? 2.025 -3.249 6.326 1.00 93.25 99 LEU A CA 1
ATOM 778 C C . LEU A 1 99 ? 2.282 -2.883 4.864 1.00 93.25 99 LEU A C 1
ATOM 780 O O . LEU A 1 99 ? 2.442 -1.708 4.539 1.00 93.25 99 LEU A O 1
ATOM 784 N N . ALA A 1 100 ? 2.285 -3.887 3.988 1.00 93.75 100 ALA A N 1
ATOM 785 C CA . ALA A 1 100 ? 2.374 -3.708 2.539 1.00 93.75 100 ALA A CA 1
ATOM 786 C C . ALA A 1 100 ? 1.570 -4.774 1.787 1.00 93.75 100 ALA A C 1
ATOM 788 O O . ALA A 1 100 ? 1.418 -5.902 2.265 1.00 93.75 100 ALA A O 1
ATOM 789 N N . PHE A 1 101 ? 1.100 -4.438 0.586 1.00 92.81 101 PHE A N 1
ATOM 790 C CA . PHE A 1 101 ? 0.513 -5.409 -0.334 1.00 92.81 101 PHE A CA 1
ATOM 791 C C . PHE A 1 101 ? 1.574 -6.004 -1.255 1.00 92.81 101 PHE A C 1
ATOM 793 O O . PHE A 1 101 ? 2.344 -5.285 -1.883 1.00 92.81 101 PHE A O 1
ATOM 800 N N . VAL A 1 102 ? 1.590 -7.332 -1.362 1.00 92.38 102 VAL A N 1
ATOM 801 C CA . VAL A 1 102 ? 2.560 -8.068 -2.182 1.00 92.38 102 VAL A CA 1
ATOM 802 C C . VAL A 1 102 ? 1.824 -8.965 -3.182 1.00 92.38 102 VAL A C 1
ATOM 804 O O . VAL A 1 102 ? 0.903 -9.687 -2.775 1.00 92.38 102 VAL A O 1
ATOM 807 N N . PRO A 1 103 ? 2.197 -8.950 -4.476 1.00 93.06 103 PRO A N 1
ATOM 808 C CA . PRO A 1 103 ? 1.602 -9.833 -5.471 1.00 93.06 103 PRO A CA 1
ATOM 809 C C . PRO A 1 103 ? 2.016 -11.288 -5.240 1.00 93.06 103 PRO A C 1
ATOM 811 O O . PRO A 1 103 ? 3.133 -11.591 -4.829 1.00 93.06 103 PRO A O 1
ATOM 814 N N . ASN A 1 104 ? 1.123 -12.220 -5.565 1.00 91.06 104 ASN A N 1
ATOM 815 C CA . ASN A 1 104 ? 1.357 -13.659 -5.413 1.00 91.06 104 ASN A CA 1
ATOM 816 C C . ASN A 1 104 ? 2.332 -14.274 -6.440 1.00 91.06 104 ASN A C 1
ATOM 818 O O . ASN A 1 104 ? 2.569 -15.482 -6.413 1.00 91.06 104 ASN A O 1
ATOM 822 N N . ARG A 1 105 ? 2.857 -13.475 -7.373 1.00 90.12 105 ARG A N 1
ATOM 823 C CA . ARG A 1 105 ? 3.774 -13.890 -8.444 1.00 90.12 105 ARG A CA 1
ATOM 824 C C . ARG A 1 105 ? 4.703 -12.743 -8.827 1.00 90.12 105 ARG A C 1
ATOM 826 O O . ARG A 1 105 ? 4.362 -11.580 -8.630 1.00 90.12 105 ARG A O 1
ATOM 833 N N . SER A 1 106 ? 5.842 -13.070 -9.438 1.00 89.94 106 SER A N 1
ATOM 834 C CA . SER A 1 106 ? 6.732 -12.053 -10.008 1.00 89.94 106 SER A CA 1
ATOM 835 C C . SER A 1 106 ? 6.083 -11.377 -11.218 1.00 89.94 106 SER A C 1
ATOM 837 O O . SER A 1 106 ? 5.572 -12.049 -12.121 1.00 89.94 106 SER A O 1
ATOM 839 N N . LEU A 1 107 ? 6.134 -10.045 -11.222 1.00 91.88 107 LEU A N 1
ATOM 840 C CA . LEU A 1 107 ? 5.685 -9.178 -12.314 1.00 91.88 107 LEU A CA 1
ATOM 841 C C . LEU A 1 107 ? 6.857 -8.406 -12.941 1.00 91.88 107 LEU A C 1
ATOM 843 O O . LEU A 1 107 ? 6.653 -7.392 -13.602 1.00 91.88 107 LEU A O 1
ATOM 847 N N . GLU A 1 108 ? 8.084 -8.882 -12.724 1.00 91.38 108 GLU A N 1
ATOM 848 C CA . GLU A 1 108 ? 9.289 -8.219 -13.210 1.00 91.38 108 GLU A CA 1
ATOM 849 C C . GLU A 1 108 ? 9.476 -8.392 -14.723 1.00 91.38 108 GLU A C 1
ATOM 851 O O . GLU A 1 108 ? 9.166 -9.442 -15.309 1.00 91.38 108 GLU A O 1
ATOM 856 N N . SER A 1 109 ? 9.982 -7.324 -15.335 1.00 90.44 109 SER A N 1
ATOM 857 C CA . SER A 1 109 ? 10.243 -7.158 -16.760 1.00 90.44 109 SER A CA 1
ATOM 858 C C . SER A 1 109 ? 11.611 -6.525 -16.959 1.00 90.44 109 SER A C 1
ATOM 860 O O . SER A 1 109 ? 11.851 -5.434 -16.456 1.00 90.44 109 SER A O 1
ATOM 862 N N . HIS A 1 110 ? 12.497 -7.179 -17.705 1.00 90.12 110 HIS A N 1
ATOM 863 C CA . HIS A 1 110 ? 13.843 -6.665 -17.964 1.00 90.12 110 HIS A CA 1
ATOM 864 C C . HIS A 1 110 ? 13.922 -5.961 -19.318 1.00 90.12 110 HIS A C 1
ATOM 866 O O . HIS A 1 110 ? 13.221 -6.324 -20.266 1.00 90.12 110 HIS A O 1
ATOM 872 N N . LEU A 1 111 ? 14.819 -4.981 -19.422 1.00 85.88 111 LEU A N 1
ATOM 873 C CA . LEU A 1 111 ? 15.148 -4.350 -20.696 1.00 85.88 111 LEU A CA 1
ATOM 874 C C . LEU A 1 111 ? 15.635 -5.414 -21.698 1.00 85.88 111 LEU A C 1
ATOM 876 O O . LEU A 1 111 ? 16.395 -6.312 -21.338 1.00 85.88 111 LEU A O 1
ATOM 880 N N . ASN A 1 112 ? 15.205 -5.303 -22.958 1.00 78.44 112 ASN A N 1
ATOM 881 C CA . ASN A 1 112 ? 15.500 -6.245 -24.052 1.00 78.44 112 ASN A CA 1
ATOM 882 C C . ASN A 1 112 ? 14.931 -7.669 -23.885 1.00 78.44 112 ASN A C 1
ATOM 884 O O . ASN A 1 112 ? 15.289 -8.561 -24.655 1.00 78.44 112 ASN A O 1
ATOM 888 N N . VAL A 1 113 ? 14.022 -7.893 -22.932 1.00 80.69 113 VAL A N 1
ATOM 889 C CA . VAL A 1 113 ? 13.279 -9.152 -22.797 1.00 80.69 113 VAL A CA 1
ATOM 890 C C . VAL A 1 113 ? 11.835 -8.930 -23.237 1.00 80.69 113 VAL A C 1
ATOM 892 O O . VAL A 1 113 ? 11.137 -8.068 -22.707 1.00 80.69 113 VAL A O 1
ATOM 895 N N . SER A 1 114 ? 11.374 -9.708 -24.220 1.00 75.00 114 SER A N 1
ATOM 896 C CA . SER A 1 114 ? 9.973 -9.666 -24.642 1.00 75.00 114 SER A CA 1
ATOM 897 C C . SER A 1 114 ? 9.091 -10.373 -23.614 1.00 75.00 114 SER A C 1
ATOM 899 O O . SER A 1 114 ? 9.294 -11.547 -23.312 1.00 75.00 114 SER A O 1
ATOM 901 N N . ASN A 1 115 ? 8.082 -9.658 -23.117 1.00 74.81 115 ASN A N 1
ATOM 902 C CA . ASN A 1 115 ? 7.022 -10.202 -22.265 1.00 74.81 115 ASN A CA 1
ATOM 903 C C . ASN A 1 115 ? 5.723 -10.439 -23.051 1.00 74.81 115 ASN A C 1
ATOM 905 O O . ASN A 1 115 ? 4.626 -10.405 -22.483 1.00 74.81 115 ASN A O 1
ATOM 909 N N . GLU A 1 116 ? 5.816 -10.621 -24.371 1.00 69.50 116 GLU A N 1
ATOM 910 C CA . GLU A 1 116 ? 4.651 -10.888 -25.210 1.00 69.50 116 GLU A CA 1
ATOM 911 C C . GLU A 1 116 ? 3.929 -12.158 -24.736 1.00 69.50 116 GLU A C 1
ATOM 913 O O . GLU A 1 116 ? 4.449 -13.267 -24.805 1.00 69.50 116 GLU A O 1
ATOM 918 N N . GLY A 1 117 ? 2.722 -11.971 -24.195 1.00 72.06 117 GLY A N 1
ATOM 919 C CA . GLY A 1 117 ? 1.874 -13.039 -23.660 1.00 72.06 117 GLY A CA 1
ATOM 920 C C . GLY A 1 117 ? 1.446 -12.828 -22.207 1.00 72.06 117 GLY A C 1
ATOM 921 O O . GLY A 1 117 ? 0.362 -13.271 -21.834 1.00 72.06 117 GLY A O 1
ATOM 922 N N . ASP A 1 118 ? 2.218 -12.088 -21.405 1.00 84.56 118 ASP A N 1
ATOM 923 C CA . ASP A 1 118 ? 1.845 -11.783 -20.020 1.00 84.56 118 ASP A CA 1
ATOM 924 C C . ASP A 1 118 ? 1.209 -10.392 -19.931 1.00 84.56 118 ASP A C 1
ATOM 926 O O . ASP A 1 118 ? 1.871 -9.362 -20.039 1.00 84.56 118 ASP A O 1
ATOM 930 N N . VAL A 1 119 ? -0.114 -10.353 -19.780 1.00 85.12 119 VAL A N 1
ATOM 931 C CA . VAL A 1 119 ? -0.896 -9.102 -19.745 1.00 85.12 119 VAL A CA 1
ATOM 932 C C . VAL A 1 119 ? -0.658 -8.312 -18.450 1.00 85.12 119 VAL A C 1
ATOM 934 O O . VAL A 1 119 ? -0.985 -7.129 -18.391 1.00 85.12 119 VAL A O 1
ATOM 937 N N . VAL A 1 120 ? -0.094 -8.953 -17.421 1.00 89.50 120 VAL A N 1
ATOM 938 C CA . VAL A 1 120 ? 0.123 -8.354 -16.096 1.00 89.50 120 VAL A CA 1
ATOM 939 C C . VAL A 1 120 ? 1.491 -7.682 -15.984 1.00 89.50 120 VAL A C 1
ATOM 941 O O . VAL A 1 120 ? 1.671 -6.768 -15.184 1.00 89.50 120 VAL A O 1
ATOM 944 N N . LYS A 1 121 ? 2.459 -8.127 -16.786 1.00 92.38 121 LYS A N 1
ATOM 945 C CA . LYS A 1 121 ? 3.812 -7.578 -16.776 1.00 92.38 121 LYS A CA 1
ATOM 946 C C . LYS A 1 121 ? 3.895 -6.259 -17.549 1.00 92.38 121 LYS A C 1
ATOM 948 O O . LYS A 1 121 ? 3.221 -6.125 -18.574 1.00 92.38 121 LYS A O 1
ATOM 953 N N . PRO A 1 122 ? 4.754 -5.322 -17.108 1.00 92.69 122 PRO A N 1
ATOM 954 C CA . PRO A 1 122 ? 5.135 -4.162 -17.899 1.00 92.69 122 PRO A CA 1
ATOM 955 C C . PRO A 1 122 ? 5.584 -4.534 -19.318 1.00 92.69 122 PRO A C 1
ATOM 957 O O . PRO A 1 122 ? 6.279 -5.533 -19.545 1.00 92.69 122 PRO A O 1
ATOM 960 N N . LYS A 1 123 ? 5.188 -3.706 -20.282 1.00 91.12 123 LYS A N 1
ATOM 961 C CA . LYS A 1 123 ? 5.497 -3.867 -21.706 1.00 91.12 123 LYS A CA 1
ATOM 962 C C . LYS A 1 123 ? 6.222 -2.647 -22.242 1.00 91.12 123 LYS A C 1
ATOM 964 O O . LYS A 1 123 ? 6.251 -1.601 -21.603 1.00 91.12 123 LYS A O 1
ATOM 969 N N . ASN A 1 124 ? 6.807 -2.802 -23.428 1.00 90.75 124 ASN A N 1
ATOM 970 C CA . ASN A 1 124 ? 7.446 -1.715 -24.167 1.00 90.75 124 ASN A CA 1
ATOM 971 C C . ASN A 1 124 ? 8.503 -0.948 -23.354 1.00 90.75 124 ASN A C 1
ATOM 973 O O . ASN A 1 124 ? 8.700 0.238 -23.593 1.00 90.75 124 ASN A O 1
ATOM 977 N N . LEU A 1 125 ? 9.202 -1.625 -22.429 1.00 93.25 125 LEU A N 1
ATOM 978 C CA . LEU A 1 125 ? 10.301 -1.021 -21.682 1.00 93.25 125 LEU A CA 1
ATOM 979 C C . LEU A 1 125 ? 11.413 -0.609 -22.650 1.00 93.25 125 LEU A C 1
ATOM 981 O O . LEU A 1 125 ? 12.026 -1.455 -23.305 1.00 93.25 125 LEU A O 1
ATOM 985 N N . ARG A 1 126 ? 11.660 0.694 -22.735 1.00 93.50 126 ARG A N 1
ATOM 986 C CA . ARG A 1 126 ? 12.674 1.310 -23.591 1.00 93.50 126 ARG A CA 1
ATOM 987 C C . ARG A 1 126 ? 13.439 2.333 -22.781 1.00 93.50 126 ARG A C 1
ATOM 989 O O . ARG A 1 126 ? 12.855 2.998 -21.934 1.00 93.50 126 ARG A O 1
ATOM 996 N N . CYS A 1 127 ? 14.732 2.452 -23.050 1.00 92.06 127 CYS A N 1
ATOM 997 C CA . CYS A 1 127 ? 15.579 3.449 -22.420 1.00 92.06 127 CYS A CA 1
ATOM 998 C C . CYS A 1 127 ? 16.415 4.165 -23.477 1.00 92.06 127 CYS A C 1
ATOM 1000 O O . CYS A 1 127 ? 17.011 3.527 -24.344 1.00 92.06 127 CYS A O 1
ATOM 1002 N N . GLU A 1 128 ? 16.468 5.484 -23.377 1.00 91.19 128 GLU A N 1
ATOM 1003 C CA . GLU A 1 128 ? 17.179 6.380 -24.276 1.00 91.19 128 GLU A CA 1
ATOM 1004 C C . GLU A 1 128 ? 18.179 7.203 -23.468 1.00 91.19 128 GLU A C 1
ATOM 1006 O O . GLU A 1 128 ? 17.878 7.676 -22.371 1.00 91.19 128 GLU A O 1
ATOM 1011 N N . VAL A 1 129 ? 19.389 7.361 -24.001 1.00 87.31 129 VAL A N 1
ATOM 1012 C CA . VAL A 1 129 ? 20.452 8.128 -23.349 1.00 87.31 129 VAL A CA 1
ATOM 1013 C C . VAL A 1 129 ? 20.571 9.480 -24.036 1.00 87.31 129 VAL A C 1
ATOM 1015 O O . VAL A 1 129 ? 20.817 9.559 -25.239 1.00 87.31 129 VAL A O 1
ATOM 1018 N N . SER A 1 130 ? 20.409 10.542 -23.258 1.00 86.56 130 SER A N 1
ATOM 1019 C CA . SER A 1 130 ? 20.594 11.923 -23.692 1.00 86.56 130 SER A CA 1
ATOM 1020 C C . SER A 1 130 ? 22.075 12.318 -23.690 1.00 86.56 130 SER A C 1
ATOM 1022 O O . SER A 1 130 ? 22.915 11.691 -23.042 1.00 86.56 130 SER A O 1
ATOM 1024 N N . LEU A 1 131 ? 22.414 13.392 -24.411 1.00 81.44 131 LEU A N 1
ATOM 1025 C CA . LEU A 1 131 ? 23.793 13.899 -24.524 1.00 81.44 131 LEU A CA 1
ATOM 1026 C C . LEU A 1 131 ? 24.393 14.343 -23.178 1.00 81.44 131 LEU A C 1
ATOM 1028 O O . LEU A 1 131 ? 25.610 14.332 -23.008 1.00 81.44 131 LEU A O 1
ATOM 1032 N N . ASP A 1 132 ? 23.545 14.720 -22.226 1.00 83.25 132 ASP A N 1
ATOM 1033 C CA . ASP A 1 132 ? 23.900 15.093 -20.855 1.00 83.25 132 ASP A CA 1
ATOM 1034 C C . ASP A 1 132 ? 24.060 13.880 -19.915 1.00 83.25 132 ASP A C 1
ATOM 1036 O O . ASP A 1 132 ? 24.201 14.058 -18.708 1.00 83.25 132 ASP A O 1
ATOM 1040 N N . GLN A 1 133 ? 24.062 12.653 -20.457 1.00 81.94 133 GLN A N 1
ATOM 1041 C CA . GLN A 1 133 ? 24.118 11.386 -19.713 1.00 81.94 133 GLN A CA 1
ATOM 1042 C C . GLN A 1 133 ? 22.868 11.103 -18.858 1.00 81.94 133 GLN A C 1
ATOM 1044 O O . GLN A 1 133 ? 22.895 10.225 -17.986 1.00 81.94 133 GLN A O 1
ATOM 1049 N N . THR A 1 134 ? 21.759 11.801 -19.121 1.00 88.00 134 THR A N 1
ATOM 1050 C CA . THR A 1 134 ? 20.450 11.454 -18.566 1.00 88.00 134 THR A CA 1
ATOM 1051 C C . THR A 1 134 ? 19.878 10.251 -19.308 1.00 88.00 134 THR A C 1
ATOM 1053 O O . THR A 1 134 ? 19.774 10.251 -20.534 1.00 88.00 134 THR A O 1
ATOM 1056 N N . ILE A 1 135 ? 19.490 9.222 -18.561 1.00 90.50 135 ILE A N 1
ATOM 1057 C CA . ILE A 1 135 ? 18.818 8.033 -19.075 1.00 90.50 135 ILE A CA 1
ATOM 1058 C C . ILE A 1 135 ? 17.323 8.214 -18.830 1.00 90.50 135 ILE A C 1
ATOM 1060 O O . ILE A 1 135 ? 16.877 8.309 -17.685 1.00 90.50 135 ILE A O 1
ATOM 1064 N N . HIS A 1 136 ? 16.565 8.282 -19.919 1.00 93.44 136 HIS A N 1
ATOM 1065 C CA . HIS A 1 136 ? 15.111 8.307 -19.913 1.00 93.44 136 HIS A CA 1
ATOM 1066 C C . HIS A 1 136 ? 14.602 6.904 -20.202 1.00 93.44 136 HIS A C 1
ATOM 1068 O O . HIS A 1 136 ? 14.877 6.371 -21.272 1.00 93.44 136 HIS A O 1
ATOM 1074 N N . CYS A 1 137 ? 13.856 6.311 -19.279 1.00 95.12 137 CYS A N 1
ATOM 1075 C CA . CYS A 1 137 ? 13.206 5.027 -19.497 1.00 95.12 137 CYS A CA 1
ATOM 1076 C C . CYS A 1 137 ? 11.690 5.182 -19.466 1.00 95.12 137 CYS A C 1
ATOM 1078 O O . CYS A 1 137 ? 11.162 5.871 -18.593 1.00 95.12 137 CYS A O 1
ATOM 1080 N N . SER A 1 138 ? 10.999 4.493 -20.369 1.00 95.12 138 SER A N 1
ATOM 1081 C CA . SER A 1 138 ? 9.541 4.460 -20.456 1.00 95.12 138 SER A CA 1
ATOM 1082 C C . SER A 1 138 ? 9.023 3.037 -20.640 1.00 95.12 138 SER A C 1
ATOM 1084 O O . SER A 1 138 ? 9.725 2.172 -21.165 1.00 95.12 138 SER A O 1
ATOM 1086 N N . TRP A 1 139 ? 7.819 2.772 -20.138 1.00 94.31 139 TRP A N 1
ATOM 1087 C CA . TRP A 1 139 ? 7.139 1.479 -20.230 1.00 94.31 139 TRP A CA 1
ATOM 1088 C C . TRP A 1 139 ? 5.625 1.648 -20.100 1.00 94.31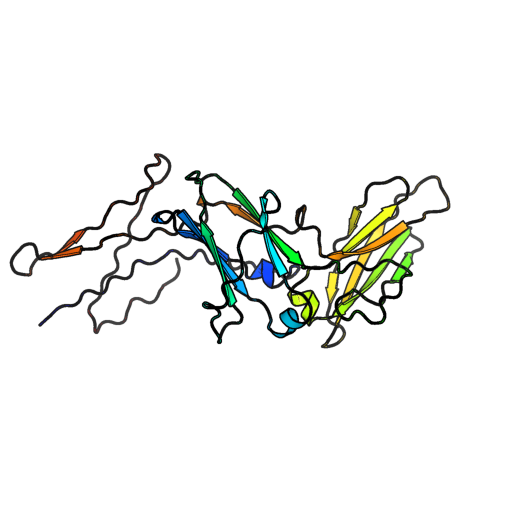 139 TRP A C 1
ATOM 1090 O O . TRP A 1 139 ? 5.128 2.681 -19.656 1.00 94.31 139 TRP A O 1
ATOM 1100 N N . GLU A 1 140 ? 4.888 0.598 -20.442 1.00 93.31 140 GLU A N 1
ATOM 1101 C CA . GLU A 1 140 ? 3.431 0.549 -20.366 1.00 93.31 140 GLU A CA 1
ATOM 1102 C C . GLU A 1 140 ? 2.974 -0.503 -19.356 1.00 93.31 140 GLU A C 1
ATOM 1104 O O . GLU A 1 140 ? 3.504 -1.616 -19.309 1.00 93.31 140 GLU A O 1
ATOM 1109 N N . VAL A 1 141 ? 1.944 -0.178 -18.578 1.00 92.69 141 VAL A N 1
ATOM 1110 C CA . VAL A 1 141 ? 1.255 -1.120 -17.685 1.00 92.69 141 VAL A CA 1
ATOM 1111 C C . VAL A 1 141 ? -0.241 -1.070 -17.932 1.00 92.69 141 VAL A C 1
ATOM 1113 O O . VAL A 1 141 ? -0.805 -0.021 -18.227 1.00 92.69 141 VAL A O 1
ATOM 1116 N N . ARG A 1 142 ? -0.927 -2.205 -17.800 1.00 91.88 142 ARG A N 1
ATOM 1117 C CA . ARG A 1 142 ? -2.388 -2.220 -17.875 1.00 91.88 142 ARG A CA 1
ATOM 1118 C C . ARG A 1 142 ? -2.976 -1.469 -16.678 1.00 91.88 142 ARG A C 1
ATOM 1120 O O . ARG A 1 142 ? -2.592 -1.740 -15.542 1.00 91.88 142 ARG A O 1
ATOM 1127 N N . GLN A 1 143 ? -3.960 -0.606 -16.917 1.00 89.94 143 GLN A N 1
ATOM 1128 C CA . GLN A 1 143 ? -4.579 0.202 -15.862 1.00 89.94 143 GLN A CA 1
ATOM 1129 C C . GLN A 1 143 ? -5.190 -0.655 -14.747 1.00 89.94 143 GLN A C 1
ATOM 1131 O O . GLN A 1 143 ? -4.885 -0.437 -13.582 1.00 89.94 143 GLN A O 1
ATOM 1136 N N . ASP A 1 144 ? -5.955 -1.698 -15.096 1.00 89.94 144 ASP A N 1
ATOM 1137 C CA . ASP A 1 144 ? -6.544 -2.593 -14.089 1.00 89.94 144 ASP A CA 1
ATOM 1138 C C . ASP A 1 144 ? -5.473 -3.251 -13.194 1.00 89.94 144 ASP A C 1
ATOM 1140 O O . ASP A 1 144 ? -5.765 -3.643 -12.074 1.00 89.94 144 ASP A O 1
ATOM 1144 N N . VAL A 1 145 ? -4.235 -3.415 -13.669 1.00 91.50 145 VAL A N 1
ATOM 1145 C CA . VAL A 1 145 ? -3.139 -3.979 -12.864 1.00 91.50 145 VAL A CA 1
ATOM 1146 C C . VAL A 1 145 ? -2.509 -2.895 -11.995 1.00 91.50 145 VAL A C 1
ATOM 1148 O O . VAL A 1 145 ? -2.285 -3.129 -10.810 1.00 91.50 145 VAL A O 1
ATOM 1151 N N . ALA A 1 146 ? -2.284 -1.707 -12.559 1.00 90.31 146 ALA A N 1
ATOM 1152 C CA . ALA A 1 146 ? -1.748 -0.549 -11.846 1.00 90.31 146 ALA A CA 1
ATOM 1153 C C . ALA A 1 146 ? -2.661 -0.065 -10.704 1.00 90.31 146 ALA A C 1
ATOM 1155 O O . ALA A 1 146 ? -2.169 0.440 -9.703 1.00 90.31 146 ALA A O 1
ATOM 1156 N N . ASP A 1 147 ? -3.972 -0.311 -10.789 1.00 88.50 147 ASP A N 1
ATOM 1157 C CA . ASP A 1 147 ? -4.904 -0.064 -9.680 1.00 88.50 147 ASP A CA 1
ATOM 1158 C C . ASP A 1 147 ? -4.538 -0.864 -8.412 1.00 88.50 147 ASP A C 1
ATOM 1160 O O . ASP A 1 147 ? -4.870 -0.457 -7.302 1.00 88.50 147 ASP A O 1
ATOM 1164 N N . SER A 1 148 ? -3.885 -2.024 -8.553 1.00 89.69 148 SER A N 1
ATOM 1165 C CA . SER A 1 148 ? -3.500 -2.893 -7.427 1.00 89.69 148 SER A CA 1
ATOM 1166 C C . SER A 1 148 ? -1.997 -2.961 -7.173 1.00 89.69 148 SER A C 1
ATOM 1168 O O . SER A 1 148 ? -1.593 -3.343 -6.079 1.00 89.69 148 SER A O 1
ATOM 1170 N N . VAL A 1 149 ? -1.168 -2.639 -8.163 1.00 90.44 149 VAL A N 1
ATOM 1171 C CA . VAL A 1 149 ? 0.285 -2.806 -8.088 1.00 90.44 149 VAL A CA 1
ATOM 1172 C C . VAL A 1 149 ? 0.971 -1.505 -8.463 1.00 90.44 149 VAL A C 1
ATOM 1174 O O . VAL A 1 149 ? 0.858 -1.042 -9.596 1.00 90.44 149 VAL A O 1
ATOM 1177 N N . ASP A 1 150 ? 1.758 -0.981 -7.530 1.00 89.50 150 ASP A N 1
ATOM 1178 C CA . ASP A 1 150 ? 2.697 0.099 -7.810 1.00 89.50 150 ASP A CA 1
ATOM 1179 C C . ASP A 1 150 ? 3.929 -0.453 -8.515 1.00 89.50 150 ASP A C 1
ATOM 1181 O O . ASP A 1 150 ? 4.515 -1.432 -8.054 1.00 89.50 150 ASP A O 1
ATOM 1185 N N . PHE A 1 151 ? 4.348 0.178 -9.612 1.00 91.00 151 PHE A N 1
ATOM 1186 C CA . PHE A 1 151 ? 5.527 -0.234 -10.372 1.00 91.00 151 PHE A CA 1
ATOM 1187 C C . PHE A 1 151 ? 6.666 0.772 -10.233 1.00 91.00 151 PHE A C 1
ATOM 1189 O O . PHE A 1 151 ? 6.483 1.982 -10.385 1.00 91.00 151 PHE A O 1
ATOM 1196 N N . SER A 1 152 ? 7.868 0.255 -9.999 1.00 92.31 152 SER A N 1
ATOM 1197 C CA . SER A 1 152 ? 9.107 1.029 -9.933 1.00 92.31 152 SER A CA 1
ATOM 1198 C C . SER A 1 152 ? 10.124 0.503 -10.938 1.00 92.31 152 SER A C 1
ATOM 1200 O O . SER A 1 152 ? 10.101 -0.676 -11.303 1.00 92.31 152 SER A O 1
ATOM 1202 N N . LEU A 1 153 ? 11.009 1.393 -11.389 1.00 94.38 153 LEU A N 1
ATOM 1203 C CA . LEU A 1 153 ? 12.148 1.023 -12.216 1.00 94.38 153 LEU A CA 1
ATOM 1204 C C . LEU A 1 153 ? 13.366 0.806 -11.323 1.00 94.38 153 LEU A C 1
ATOM 1206 O O . LEU A 1 153 ? 13.700 1.652 -10.492 1.00 94.38 153 LEU A O 1
ATOM 1210 N N . TYR A 1 154 ? 14.027 -0.319 -11.541 1.00 93.06 154 TYR A N 1
ATOM 1211 C CA . TYR A 1 154 ? 15.239 -0.740 -10.867 1.00 93.06 154 TYR A CA 1
ATOM 1212 C C . TYR A 1 154 ? 16.376 -0.681 -11.872 1.00 93.06 154 TYR A C 1
ATOM 1214 O O . TYR A 1 154 ? 16.259 -1.189 -12.991 1.00 93.06 154 TYR A O 1
ATOM 1222 N N . TYR A 1 155 ? 17.468 -0.028 -11.493 1.00 90.94 155 TYR A N 1
ATOM 1223 C CA . TYR A 1 155 ? 18.664 0.010 -12.317 1.00 90.94 155 TYR A CA 1
ATOM 1224 C C . TYR A 1 155 ? 19.897 -0.303 -11.486 1.00 90.94 155 TYR A C 1
ATOM 1226 O O . TYR A 1 155 ? 20.045 0.120 -10.339 1.00 90.94 155 TYR A O 1
ATOM 1234 N N . GLN A 1 156 ? 20.815 -1.041 -12.094 1.00 87.69 156 GLN A N 1
ATOM 1235 C CA . GLN A 1 156 ? 22.082 -1.391 -11.486 1.00 87.69 156 GLN A CA 1
ATOM 1236 C C . GLN A 1 156 ? 23.212 -1.192 -12.492 1.00 87.69 156 GLN A C 1
ATOM 1238 O O . GLN A 1 156 ? 23.214 -1.773 -13.576 1.00 87.69 156 GLN A O 1
ATOM 1243 N N . ASP A 1 157 ? 24.193 -0.385 -12.099 1.00 82.31 157 ASP A N 1
ATOM 1244 C CA . ASP A 1 157 ? 25.507 -0.334 -12.740 1.00 82.31 157 ASP A CA 1
ATOM 1245 C C . ASP A 1 157 ? 26.363 -1.492 -12.193 1.00 82.31 157 ASP A C 1
ATOM 1247 O O . ASP A 1 157 ? 26.312 -1.768 -10.994 1.00 82.31 157 ASP A O 1
ATOM 1251 N N . GLN A 1 158 ? 27.154 -2.168 -13.034 1.00 72.12 158 GLN A N 1
ATOM 1252 C CA . GLN A 1 158 ? 27.853 -3.433 -12.726 1.00 72.12 158 GLN A CA 1
ATOM 1253 C C . GLN A 1 158 ? 28.679 -3.428 -11.427 1.00 72.12 158 GLN A C 1
ATOM 1255 O O . GLN A 1 158 ? 28.956 -4.484 -10.864 1.00 72.12 158 GLN A O 1
ATOM 1260 N N . SER A 1 159 ? 29.091 -2.253 -10.950 1.00 66.81 159 SER A N 1
ATOM 1261 C CA . SER A 1 159 ? 29.899 -2.086 -9.732 1.00 66.81 159 SER A CA 1
ATOM 1262 C C . SER A 1 159 ? 29.127 -1.499 -8.544 1.00 66.81 159 SER A C 1
ATOM 1264 O O . SER A 1 159 ? 29.736 -1.115 -7.544 1.00 66.81 159 SER A O 1
ATOM 1266 N N . ARG A 1 160 ? 27.800 -1.364 -8.643 1.00 74.38 160 ARG A N 1
ATOM 1267 C CA . ARG A 1 160 ? 26.970 -0.659 -7.661 1.00 74.38 160 ARG A CA 1
ATOM 1268 C C . ARG A 1 160 ? 25.832 -1.512 -7.131 1.00 74.38 160 ARG A C 1
ATOM 1270 O O . ARG A 1 160 ? 25.479 -2.558 -7.670 1.00 74.38 160 ARG A O 1
ATOM 1277 N N . LYS A 1 161 ? 25.277 -1.040 -6.016 1.00 84.75 161 LYS A N 1
ATOM 1278 C CA . LYS A 1 161 ? 23.996 -1.528 -5.514 1.00 84.75 161 LYS A CA 1
ATOM 1279 C C . LYS A 1 161 ? 22.899 -1.090 -6.477 1.00 84.75 161 LYS A C 1
ATOM 1281 O O . LYS A 1 161 ? 23.019 -0.039 -7.098 1.00 84.75 161 LYS A O 1
ATOM 1286 N N . GLU A 1 162 ? 21.870 -1.914 -6.582 1.00 88.25 162 GLU A N 1
ATOM 1287 C CA . GLU A 1 162 ? 20.645 -1.559 -7.284 1.00 88.25 162 GLU A CA 1
ATOM 1288 C C . GLU A 1 162 ? 20.035 -0.293 -6.671 1.00 88.25 162 GLU A C 1
ATOM 1290 O O . GLU A 1 162 ? 19.995 -0.130 -5.446 1.00 88.25 162 GLU A O 1
ATOM 1295 N N . GLU A 1 163 ? 19.609 0.616 -7.537 1.00 89.88 163 GLU A N 1
ATOM 1296 C CA . GLU A 1 163 ? 18.960 1.871 -7.190 1.00 89.88 163 GLU A CA 1
ATOM 1297 C C . GLU A 1 163 ? 17.533 1.874 -7.756 1.00 89.88 163 GLU A C 1
ATOM 1299 O O . GLU A 1 163 ? 17.246 1.263 -8.788 1.00 89.88 163 GLU A O 1
ATOM 1304 N N . VAL A 1 164 ? 16.630 2.567 -7.060 1.00 91.38 164 VAL A N 1
ATOM 1305 C CA . VAL A 1 164 ? 15.218 2.671 -7.443 1.00 91.38 164 VAL A CA 1
ATOM 1306 C C . VAL A 1 164 ? 14.955 4.056 -8.000 1.00 91.38 164 VAL A C 1
ATOM 1308 O O . VAL A 1 164 ? 15.230 5.063 -7.346 1.00 91.38 164 VAL A O 1
ATOM 1311 N N . CYS A 1 165 ? 14.358 4.105 -9.182 1.00 89.94 165 CYS A N 1
ATOM 1312 C CA . CYS A 1 165 ? 13.845 5.329 -9.757 1.00 89.94 165 CYS A CA 1
ATOM 1313 C C . CYS A 1 165 ? 12.327 5.397 -9.594 1.00 89.94 165 CYS A C 1
ATOM 1315 O O . CYS A 1 165 ? 11.591 4.548 -10.110 1.00 89.94 165 CYS A O 1
ATOM 1317 N N . LYS A 1 166 ? 11.855 6.429 -8.887 1.00 82.75 166 LYS A N 1
ATOM 1318 C CA . LYS A 1 166 ? 10.421 6.683 -8.752 1.00 82.75 166 LYS A CA 1
ATOM 1319 C C . LYS A 1 166 ? 9.861 7.099 -10.110 1.00 82.75 166 LYS A C 1
ATOM 1321 O O . LYS A 1 166 ? 10.333 8.058 -10.718 1.00 82.75 166 LYS A O 1
ATOM 1326 N N . SER A 1 167 ? 8.871 6.351 -10.572 1.00 88.94 167 SER A N 1
ATOM 1327 C CA . SER A 1 167 ? 8.220 6.559 -11.855 1.00 88.94 167 SER A CA 1
ATOM 1328 C C . SER A 1 167 ? 7.131 7.627 -11.759 1.00 88.94 167 SER A C 1
ATOM 1330 O O . SER A 1 167 ? 6.531 7.848 -10.704 1.00 88.94 167 SER A O 1
ATOM 1332 N N . THR A 1 168 ? 6.864 8.274 -12.887 1.00 90.62 168 THR A N 1
ATOM 1333 C CA . THR A 1 168 ? 5.660 9.075 -13.101 1.00 90.62 168 THR A CA 1
ATOM 1334 C C . THR A 1 168 ? 4.840 8.368 -14.165 1.00 90.62 168 THR A C 1
ATOM 1336 O O . THR A 1 168 ? 5.370 8.072 -15.233 1.00 90.62 168 THR A O 1
ATOM 1339 N N . CYS A 1 169 ? 3.568 8.099 -13.883 1.00 89.94 169 CYS A N 1
ATOM 1340 C CA . CYS A 1 169 ? 2.661 7.424 -14.806 1.00 89.94 169 CYS A CA 1
ATOM 1341 C C . CYS A 1 169 ? 1.498 8.337 -15.191 1.00 89.94 169 CYS A C 1
ATOM 1343 O O . CYS A 1 169 ? 1.006 9.114 -14.372 1.00 89.94 169 CYS A O 1
ATOM 1345 N N . TRP A 1 170 ? 1.043 8.227 -16.433 1.00 90.44 170 TRP A N 1
ATOM 1346 C CA . TRP A 1 170 ? -0.101 8.955 -16.963 1.00 90.44 170 TRP A CA 1
ATOM 1347 C C . TRP A 1 170 ? -0.915 8.063 -17.898 1.00 90.44 170 TRP A C 1
ATOM 1349 O O . TRP A 1 170 ? -0.433 7.070 -18.441 1.00 90.44 170 TRP A O 1
ATOM 1359 N N . GLN A 1 171 ? -2.188 8.404 -18.066 1.00 88.19 171 GLN A N 1
ATOM 1360 C CA . GLN A 1 171 ? -3.092 7.656 -18.928 1.00 88.19 171 GLN A CA 1
ATOM 1361 C C . GLN A 1 171 ? -3.023 8.216 -20.352 1.00 88.19 171 GLN A C 1
ATOM 1363 O O . GLN A 1 171 ? -3.465 9.337 -20.594 1.00 88.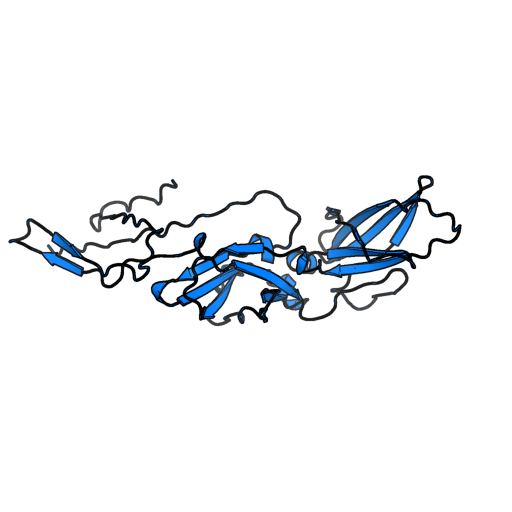19 171 GLN A O 1
ATOM 1368 N N . GLU A 1 172 ? -2.483 7.441 -21.293 1.00 78.06 172 GLU A N 1
ATOM 1369 C CA . GLU A 1 172 ? -2.514 7.788 -22.726 1.00 78.06 172 GLU A CA 1
ATOM 1370 C C . GLU A 1 172 ? -3.711 7.160 -23.440 1.00 78.06 172 GLU A C 1
ATOM 1372 O O . GLU A 1 172 ? -4.314 7.778 -24.316 1.00 78.06 172 GLU A O 1
ATOM 1377 N N . ILE A 1 173 ? -4.095 5.946 -23.034 1.00 83.75 173 ILE A N 1
ATOM 1378 C CA . ILE A 1 173 ? -5.266 5.227 -23.542 1.00 83.75 173 ILE A CA 1
ATOM 1379 C C . ILE A 1 173 ? -6.073 4.623 -22.385 1.00 83.75 173 ILE A C 1
ATOM 1381 O O . ILE A 1 173 ? -5.511 4.328 -21.333 1.00 83.75 173 ILE A O 1
ATOM 1385 N N . PRO A 1 174 ? -7.383 4.355 -22.554 1.00 83.38 174 PRO A N 1
ATOM 1386 C CA . PRO A 1 174 ? -8.244 3.899 -21.455 1.00 83.38 174 PRO A CA 1
ATOM 1387 C C . PRO A 1 174 ? -7.860 2.565 -20.801 1.00 83.38 174 PRO A C 1
ATOM 1389 O O . PRO A 1 174 ? -8.434 2.199 -19.784 1.00 83.38 174 PRO A O 1
ATOM 1392 N N . THR A 1 175 ? -6.970 1.785 -21.414 1.00 87.50 175 THR A N 1
ATOM 1393 C CA . THR A 1 175 ? -6.618 0.433 -20.960 1.00 87.50 175 THR A CA 1
ATOM 1394 C C . THR A 1 175 ? -5.216 0.335 -20.369 1.00 87.50 175 THR A C 1
ATOM 1396 O O . THR A 1 175 ? -4.940 -0.629 -19.654 1.00 87.50 175 THR A O 1
ATOM 1399 N N . HIS A 1 176 ? -4.337 1.301 -20.650 1.00 89.94 176 HIS A N 1
ATOM 1400 C CA . HIS A 1 176 ? -2.928 1.260 -20.263 1.00 89.94 176 HIS A CA 1
ATOM 1401 C C . HIS A 1 176 ? -2.455 2.626 -19.767 1.00 89.94 176 HIS A C 1
ATOM 1403 O O . HIS A 1 176 ? -2.868 3.671 -20.268 1.00 89.94 176 HIS A O 1
ATOM 1409 N N . LEU A 1 177 ? -1.567 2.589 -18.781 1.00 91.75 177 LEU A N 1
ATOM 1410 C CA . LEU A 1 177 ? -0.807 3.732 -18.311 1.00 91.75 177 LEU A CA 1
ATOM 1411 C C . LEU A 1 177 ? 0.585 3.678 -18.930 1.00 91.75 177 LEU A C 1
ATOM 1413 O O . LEU A 1 177 ? 1.229 2.625 -18.918 1.00 91.75 177 LEU A O 1
ATOM 1417 N N . SER A 1 178 ? 1.037 4.824 -19.419 1.00 93.44 178 SER A N 1
ATOM 1418 C CA . SER A 1 178 ? 2.413 5.047 -19.837 1.00 93.44 178 SER A CA 1
ATOM 1419 C C . SER A 1 178 ? 3.165 5.618 -18.644 1.00 93.44 178 SER A C 1
ATOM 1421 O O . SER A 1 178 ? 2.718 6.568 -18.004 1.00 93.44 178 SER A O 1
ATOM 1423 N N . CYS A 1 179 ? 4.281 4.995 -18.299 1.00 94.06 179 CYS A N 1
ATOM 1424 C CA . CYS A 1 179 ? 5.113 5.359 -17.169 1.00 94.06 179 CYS A CA 1
ATOM 1425 C C . CYS A 1 179 ? 6.508 5.708 -17.659 1.00 94.06 179 CYS A C 1
ATOM 1427 O O . CYS A 1 179 ? 7.012 5.097 -18.600 1.00 94.06 179 CYS A O 1
ATOM 1429 N N . ALA A 1 180 ? 7.150 6.658 -16.990 1.00 94.44 180 ALA A N 1
ATOM 1430 C CA . ALA A 1 180 ? 8.535 6.986 -17.258 1.00 94.44 180 ALA A CA 1
ATOM 1431 C C . ALA A 1 180 ? 9.311 7.359 -16.002 1.00 94.44 180 ALA A C 1
ATOM 1433 O O . ALA A 1 180 ? 8.757 7.750 -14.973 1.00 94.44 180 ALA A O 1
ATOM 1434 N N . CYS A 1 181 ? 10.625 7.250 -16.118 1.00 94.31 181 CYS A N 1
ATOM 1435 C CA . CYS A 1 181 ? 11.591 7.625 -15.106 1.00 94.31 181 CYS A CA 1
ATOM 1436 C C . CYS A 1 181 ? 12.824 8.230 -15.792 1.00 94.31 181 CYS A C 1
ATOM 1438 O O . CYS A 1 181 ? 13.249 7.756 -16.847 1.00 94.31 181 CYS A O 1
ATOM 1440 N N . ASN A 1 182 ? 13.422 9.231 -15.143 1.00 92.25 182 ASN A N 1
ATOM 1441 C CA . ASN A 1 182 ? 14.698 9.815 -15.544 1.00 92.25 182 ASN A CA 1
ATOM 1442 C C . ASN A 1 182 ? 15.714 9.640 -14.422 1.00 92.25 182 ASN A C 1
ATOM 1444 O O . ASN A 1 182 ? 15.439 10.008 -13.279 1.00 92.25 182 ASN A O 1
ATOM 1448 N N . PHE A 1 183 ? 16.904 9.153 -14.754 1.00 89.25 183 PHE A N 1
ATOM 1449 C CA . PHE A 1 183 ? 18.031 9.108 -13.829 1.00 89.25 183 PHE A CA 1
ATOM 1450 C C . PHE A 1 183 ? 19.328 9.450 -14.555 1.00 89.25 183 PHE A C 1
ATOM 1452 O O . PHE A 1 183 ? 19.464 9.239 -15.758 1.00 89.25 183 PHE A O 1
ATOM 1459 N N . THR A 1 184 ? 20.289 10.020 -13.836 1.00 84.19 184 THR A N 1
ATOM 1460 C CA . THR A 1 184 ? 21.580 10.403 -14.409 1.00 84.19 184 THR A CA 1
ATOM 1461 C C . THR A 1 184 ? 22.616 9.321 -14.151 1.00 84.19 184 THR A C 1
ATOM 1463 O O . THR A 1 184 ? 22.800 8.861 -13.020 1.00 84.19 184 THR A O 1
ATOM 1466 N N . SER A 1 185 ? 23.338 8.928 -15.202 1.00 72.31 185 SER A N 1
ATOM 1467 C CA . SER A 1 185 ? 24.553 8.140 -15.017 1.00 72.31 185 SER A CA 1
ATOM 1468 C C . SER A 1 185 ? 25.597 9.027 -14.340 1.00 72.31 185 SER A C 1
ATOM 1470 O O . SER A 1 185 ? 25.884 10.130 -14.805 1.00 72.31 185 SER A O 1
ATOM 1472 N N . ARG A 1 186 ? 26.168 8.586 -13.213 1.00 68.06 186 ARG A N 1
ATOM 1473 C CA . ARG A 1 186 ? 27.292 9.324 -12.617 1.00 68.06 186 ARG A CA 1
ATOM 1474 C C . ARG A 1 186 ? 28.532 9.071 -13.475 1.00 68.06 186 ARG A C 1
ATOM 1476 O O . ARG A 1 186 ? 28.834 7.897 -13.699 1.00 68.06 186 ARG A O 1
ATOM 1483 N N . PRO A 1 187 ? 29.289 10.109 -13.868 1.00 58.62 187 PRO A N 1
ATOM 1484 C CA . PRO A 1 187 ? 30.457 9.932 -14.715 1.00 58.62 187 PRO A CA 1
ATOM 1485 C C . PRO A 1 187 ? 31.456 9.012 -14.012 1.00 58.62 187 PRO A C 1
ATOM 1487 O O . PRO A 1 187 ? 31.902 9.287 -12.895 1.00 58.62 187 PRO A O 1
ATOM 1490 N N . TYR A 1 188 ? 31.780 7.893 -14.652 1.00 54.25 188 TYR A N 1
ATOM 1491 C CA . TYR A 1 188 ? 32.869 7.019 -14.242 1.00 54.25 188 TYR A CA 1
ATOM 1492 C C . TYR A 1 188 ? 33.880 6.951 -15.383 1.00 54.25 188 TYR A C 1
ATOM 1494 O O . TYR A 1 188 ? 33.514 7.068 -16.548 1.00 54.25 188 TYR A O 1
ATOM 1502 N N . ASN A 1 189 ? 35.155 6.738 -15.059 1.00 55.31 189 ASN A N 1
ATOM 1503 C CA . ASN A 1 189 ? 36.261 6.670 -16.026 1.00 55.31 189 ASN A CA 1
ATOM 1504 C C . ASN A 1 189 ? 36.186 5.459 -16.986 1.00 55.31 189 ASN A C 1
ATOM 1506 O O . ASN A 1 189 ? 37.189 5.113 -17.606 1.00 55.31 189 ASN A O 1
ATOM 1510 N N . ASN A 1 190 ? 35.036 4.787 -17.092 1.00 55.22 190 ASN A N 1
ATOM 1511 C CA . ASN A 1 190 ? 34.846 3.619 -17.937 1.00 55.22 190 ASN A CA 1
ATOM 1512 C C . ASN A 1 190 ? 33.870 3.959 -19.079 1.00 55.22 190 ASN A C 1
ATOM 1514 O O . ASN A 1 190 ? 32.714 4.268 -18.805 1.00 55.22 190 ASN A O 1
ATOM 1518 N N . PRO A 1 191 ? 34.304 3.906 -20.348 1.00 55.03 191 PRO A N 1
ATOM 1519 C CA . PRO A 1 191 ? 33.492 4.322 -21.494 1.00 55.03 191 PRO A CA 1
ATOM 1520 C C . PRO A 1 191 ? 32.316 3.385 -21.817 1.00 55.03 191 PRO A C 1
ATOM 1522 O O . PRO A 1 191 ? 31.497 3.720 -22.668 1.00 55.03 191 PRO A O 1
ATOM 1525 N N . ILE A 1 192 ? 32.220 2.219 -21.167 1.00 57.72 192 ILE A N 1
ATOM 1526 C CA . ILE A 1 192 ? 31.125 1.264 -21.358 1.00 57.72 192 ILE A CA 1
ATOM 1527 C C . ILE A 1 192 ? 30.339 1.152 -20.048 1.00 57.72 192 ILE A C 1
ATOM 1529 O O . ILE A 1 192 ? 30.750 0.450 -19.125 1.00 57.72 192 ILE A O 1
ATOM 1533 N N . HIS A 1 193 ? 29.195 1.833 -19.980 1.00 64.38 193 HIS A N 1
ATOM 1534 C CA . HIS A 1 193 ? 28.228 1.673 -18.896 1.00 64.38 193 HIS A CA 1
ATOM 1535 C C . HIS A 1 193 ? 27.197 0.613 -19.292 1.00 64.38 193 HIS A C 1
ATOM 1537 O O . HIS A 1 193 ? 26.339 0.852 -20.140 1.00 64.38 193 HIS A O 1
ATOM 1543 N N . LEU A 1 194 ? 27.298 -0.575 -18.698 1.00 73.56 194 LEU A N 1
ATOM 1544 C CA . LEU A 1 194 ? 26.296 -1.627 -18.845 1.00 73.56 194 LEU A CA 1
ATOM 1545 C C . LEU A 1 194 ? 25.336 -1.535 -17.660 1.00 73.56 194 LEU A C 1
ATOM 1547 O O . LEU A 1 194 ? 25.710 -1.857 -16.534 1.00 73.56 194 LEU A O 1
ATOM 1551 N N . PHE A 1 195 ? 24.110 -1.088 -17.925 1.00 80.31 195 PHE A N 1
ATOM 1552 C CA . PHE A 1 195 ? 23.041 -1.071 -16.934 1.00 80.31 195 PHE A CA 1
ATOM 1553 C C . PHE A 1 195 ? 22.193 -2.331 -17.052 1.00 80.31 195 PHE A C 1
ATOM 1555 O O . PHE A 1 195 ? 21.693 -2.652 -18.131 1.00 80.31 195 PHE A O 1
ATOM 1562 N N . ASN A 1 196 ? 21.970 -2.995 -15.923 1.00 88.44 196 ASN A N 1
ATOM 1563 C CA . ASN A 1 196 ? 20.838 -3.898 -15.783 1.00 88.44 196 ASN A CA 1
ATOM 1564 C C . ASN A 1 196 ? 19.629 -3.052 -15.397 1.00 88.44 196 ASN A C 1
ATOM 1566 O O . ASN A 1 196 ? 19.662 -2.387 -14.366 1.00 88.44 196 ASN A O 1
ATOM 1570 N N . ILE A 1 197 ? 18.597 -3.051 -16.241 1.00 91.75 197 ILE A N 1
ATOM 1571 C CA . ILE A 1 197 ? 17.370 -2.283 -16.021 1.00 91.75 197 ILE A CA 1
ATOM 1572 C C . ILE A 1 197 ? 16.192 -3.248 -16.004 1.00 91.75 197 ILE A C 1
ATOM 1574 O O . ILE A 1 197 ? 16.020 -4.044 -16.935 1.00 91.75 197 ILE A O 1
ATOM 1578 N N . SER A 1 198 ? 15.377 -3.160 -14.961 1.00 93.56 198 SER A N 1
ATOM 1579 C CA . SER A 1 198 ? 14.114 -3.876 -14.863 1.00 93.56 198 SER A CA 1
ATOM 1580 C C . SER A 1 198 ? 13.010 -2.999 -14.288 1.00 93.56 198 SER A C 1
ATOM 1582 O O . SER A 1 198 ? 13.245 -1.958 -13.678 1.00 93.56 198 SER A O 1
ATOM 1584 N N . VAL A 1 199 ? 11.770 -3.401 -14.534 1.00 94.25 199 VAL A N 1
ATOM 1585 C CA . VAL A 1 199 ? 10.571 -2.798 -13.962 1.00 94.25 199 VAL A CA 1
ATOM 1586 C C . VAL A 1 199 ? 9.794 -3.897 -13.267 1.00 94.25 199 VAL A C 1
ATOM 1588 O O . VAL A 1 199 ? 9.545 -4.954 -13.849 1.00 94.25 199 VAL A O 1
ATOM 1591 N N . GLY A 1 200 ? 9.387 -3.639 -12.033 1.00 92.69 200 GLY A N 1
ATOM 1592 C CA . GLY A 1 200 ? 8.642 -4.590 -11.222 1.00 92.69 200 GLY A CA 1
ATOM 1593 C C . GLY A 1 200 ? 7.806 -3.897 -10.151 1.00 92.69 200 GLY A C 1
ATOM 1594 O O . GLY A 1 200 ? 7.803 -2.664 -10.079 1.00 92.69 200 GLY A O 1
ATOM 1595 N N . PRO A 1 201 ? 7.075 -4.678 -9.338 1.00 92.25 201 PRO A N 1
ATOM 1596 C CA . PRO A 1 201 ? 6.348 -4.154 -8.190 1.00 92.25 201 PRO A CA 1
ATOM 1597 C C . PRO A 1 201 ? 7.285 -3.370 -7.271 1.00 92.25 201 PRO A C 1
ATOM 1599 O O . PRO A 1 201 ? 8.403 -3.821 -7.035 1.00 92.25 201 PRO A O 1
ATOM 1602 N N . ALA A 1 202 ? 6.825 -2.235 -6.748 1.00 90.12 202 ALA A N 1
ATOM 1603 C CA . ALA A 1 202 ? 7.571 -1.431 -5.790 1.00 90.12 202 ALA A CA 1
ATOM 1604 C C . ALA A 1 202 ? 8.017 -2.285 -4.592 1.00 90.12 202 ALA A C 1
ATOM 1606 O O . ALA A 1 202 ? 7.282 -3.159 -4.127 1.00 90.12 202 ALA A O 1
ATOM 1607 N N . ASP A 1 203 ? 9.225 -2.029 -4.080 1.00 88.75 203 ASP A N 1
ATOM 1608 C CA . ASP A 1 203 ? 9.772 -2.807 -2.967 1.00 88.75 203 ASP A CA 1
ATOM 1609 C C . ASP A 1 203 ? 8.874 -2.596 -1.738 1.00 88.75 203 ASP A C 1
ATOM 1611 O O . ASP A 1 203 ? 8.691 -1.450 -1.307 1.00 88.75 203 ASP A O 1
ATOM 1615 N N . PRO A 1 204 ? 8.316 -3.661 -1.132 1.00 87.31 204 PRO A N 1
ATOM 1616 C CA . PRO A 1 204 ? 7.510 -3.538 0.076 1.00 87.31 204 PRO A CA 1
ATOM 1617 C C . PRO A 1 204 ? 8.230 -2.752 1.179 1.00 87.31 204 PRO A C 1
ATOM 1619 O O . PRO A 1 204 ? 7.610 -1.969 1.896 1.00 87.31 204 PRO A O 1
ATOM 1622 N N . LYS A 1 205 ? 9.558 -2.881 1.299 1.00 86.31 205 LYS A N 1
ATOM 1623 C CA . LYS A 1 205 ? 10.356 -2.179 2.320 1.00 86.31 205 LYS A CA 1
ATOM 1624 C C . LYS A 1 205 ? 10.325 -0.661 2.185 1.00 86.31 205 LYS A C 1
ATOM 1626 O O . LYS A 1 205 ? 10.521 0.025 3.187 1.00 86.31 205 LYS A O 1
ATOM 1631 N N . THR A 1 206 ? 10.074 -0.140 0.988 1.00 82.94 206 THR A N 1
ATOM 1632 C CA . THR A 1 206 ? 9.973 1.302 0.727 1.00 82.94 206 THR A CA 1
ATOM 1633 C C . THR A 1 206 ? 8.534 1.765 0.491 1.00 82.94 206 THR A C 1
ATOM 1635 O O . THR A 1 206 ? 8.264 2.951 0.649 1.00 82.94 206 THR A O 1
ATOM 1638 N N . SER A 1 207 ? 7.607 0.851 0.183 1.00 83.56 207 SER A N 1
ATOM 1639 C CA . SER A 1 207 ? 6.189 1.124 -0.119 1.00 83.56 207 SER A CA 1
ATOM 1640 C C . SER A 1 207 ? 5.206 0.677 0.980 1.00 83.56 207 SER A C 1
ATOM 1642 O O . SER A 1 207 ? 4.033 0.425 0.713 1.00 83.56 207 SER A O 1
ATOM 1644 N N . ASN A 1 208 ? 5.660 0.576 2.233 1.00 90.38 208 ASN A N 1
ATOM 1645 C CA . ASN A 1 208 ? 4.807 0.203 3.367 1.00 90.38 208 ASN A CA 1
ATOM 1646 C C . ASN A 1 208 ? 4.247 1.385 4.145 1.00 90.38 208 ASN A C 1
ATOM 1648 O O . ASN A 1 208 ? 4.805 2.480 4.153 1.00 90.38 208 ASN A O 1
ATOM 1652 N N . VAL A 1 209 ? 3.180 1.098 4.885 1.00 90.69 209 VAL A N 1
ATOM 1653 C CA . VAL A 1 209 ? 2.617 1.991 5.894 1.00 90.69 209 VAL A CA 1
ATOM 1654 C C . VAL A 1 209 ? 2.971 1.475 7.286 1.00 90.69 209 VAL A C 1
ATOM 1656 O O . VAL A 1 209 ? 2.848 0.285 7.589 1.00 90.69 209 VAL A O 1
ATOM 1659 N N . LEU A 1 210 ? 3.407 2.398 8.145 1.00 91.00 210 LEU A N 1
ATOM 1660 C CA . LEU A 1 210 ? 3.639 2.139 9.559 1.00 91.00 210 LEU A CA 1
ATOM 1661 C C . LEU A 1 210 ? 2.312 2.228 10.320 1.00 91.00 210 LEU A C 1
ATOM 1663 O O . LEU A 1 210 ? 1.809 3.316 10.587 1.00 91.00 210 LEU A O 1
ATOM 1667 N N . PHE A 1 211 ? 1.773 1.081 10.714 1.00 89.69 211 PHE A N 1
ATOM 1668 C CA . PHE A 1 211 ? 0.618 0.988 11.594 1.00 89.69 211 PHE A CA 1
ATOM 1669 C C . PHE A 1 211 ? 1.074 0.981 13.054 1.00 89.69 211 PHE A C 1
ATOM 1671 O O . PHE A 1 211 ? 1.572 -0.028 13.561 1.00 89.69 211 PHE A O 1
ATOM 1678 N N . LYS A 1 212 ? 0.907 2.112 13.741 1.00 87.75 212 LYS A N 1
ATOM 1679 C CA . LYS A 1 212 ? 1.116 2.197 15.188 1.00 87.75 212 LYS A CA 1
ATOM 1680 C C . LYS A 1 212 ? -0.178 1.861 15.904 1.00 87.75 212 LYS A C 1
ATOM 1682 O O . LYS A 1 212 ? -1.202 2.513 15.694 1.00 87.75 212 LYS A O 1
ATOM 1687 N N . ILE A 1 213 ? -0.109 0.866 16.777 1.00 83.50 213 ILE A N 1
ATOM 1688 C CA . ILE A 1 213 ? -1.290 0.320 17.441 1.00 83.50 213 ILE A CA 1
ATOM 1689 C C . ILE A 1 213 ? -1.989 1.378 18.299 1.00 83.50 213 ILE A C 1
ATOM 1691 O O . ILE A 1 213 ? -3.206 1.517 18.217 1.00 83.50 213 ILE A O 1
ATOM 1695 N N . CYS A 1 214 ? -1.231 2.155 19.076 1.00 80.50 214 CYS A N 1
ATOM 1696 C CA . CYS A 1 214 ? -1.777 3.184 19.962 1.00 80.50 214 CYS A CA 1
ATOM 1697 C C . CYS A 1 214 ? -2.551 4.305 19.253 1.00 80.50 214 CYS A C 1
ATOM 1699 O O . CYS A 1 214 ? -3.404 4.924 19.880 1.00 80.50 214 CYS A O 1
ATOM 1701 N N . GLU A 1 215 ? -2.284 4.546 17.969 1.00 83.88 215 GLU A N 1
ATOM 1702 C CA . GLU A 1 215 ? -2.958 5.580 17.172 1.00 83.88 215 GLU A CA 1
ATOM 1703 C C . GLU A 1 215 ? -4.278 5.076 16.554 1.00 83.88 215 GLU A C 1
ATOM 1705 O O . GLU A 1 215 ? -5.071 5.875 16.067 1.00 83.88 215 GLU A O 1
ATOM 1710 N N . HIS A 1 216 ? -4.542 3.764 16.597 1.00 86.31 216 HIS A N 1
ATOM 1711 C CA . HIS A 1 216 ? -5.661 3.123 15.894 1.00 86.31 216 HIS A CA 1
ATOM 1712 C C . HIS A 1 216 ? -6.459 2.175 16.798 1.00 86.31 216 HIS A C 1
ATOM 1714 O O . HIS A 1 216 ? -6.935 1.125 16.360 1.00 86.31 216 HIS A O 1
ATOM 1720 N N . ILE A 1 217 ? -6.588 2.507 18.082 1.00 81.69 217 ILE A N 1
ATOM 1721 C CA . ILE A 1 217 ? -7.373 1.712 19.028 1.00 81.69 217 ILE A CA 1
ATOM 1722 C C . ILE A 1 217 ? -8.843 2.106 18.941 1.00 81.69 217 ILE A C 1
ATOM 1724 O O . ILE A 1 217 ? -9.197 3.274 19.081 1.00 81.69 217 ILE A O 1
ATOM 1728 N N . LYS A 1 218 ? -9.713 1.108 18.815 1.00 80.94 218 LYS A N 1
ATOM 1729 C CA . LYS A 1 218 ? -11.149 1.254 19.023 1.00 80.94 218 LYS A CA 1
ATOM 1730 C C . LYS A 1 218 ? -11.504 0.763 20.417 1.00 80.94 218 LYS A C 1
ATOM 1732 O O . LYS A 1 218 ? -11.339 -0.415 20.738 1.00 80.94 218 LYS A O 1
ATOM 1737 N N . LEU A 1 219 ? -12.000 1.688 21.229 1.00 74.62 219 LEU A N 1
ATOM 1738 C CA . LEU A 1 219 ? -12.572 1.410 22.540 1.00 74.62 219 LEU A CA 1
ATOM 1739 C C . LEU A 1 219 ? -14.090 1.484 22.444 1.00 74.62 219 LEU A C 1
ATOM 1741 O O . LEU A 1 219 ? -14.636 2.367 21.781 1.00 74.62 219 LEU A O 1
ATOM 1745 N N . GLN A 1 220 ? -14.768 0.536 23.083 1.00 73.62 220 GLN A N 1
ATOM 1746 C CA . GLN A 1 220 ? -16.219 0.535 23.204 1.00 73.62 220 GLN A CA 1
ATOM 1747 C C . GLN A 1 220 ? -16.602 0.147 24.634 1.00 73.62 220 GLN A C 1
ATOM 1749 O O . GLN A 1 220 ? -16.139 -0.891 25.113 1.00 73.62 220 GLN A O 1
ATOM 1754 N N . PRO A 1 221 ? -17.460 0.939 25.305 1.00 76.38 221 PRO A N 1
ATOM 1755 C CA . PRO A 1 221 ? -18.010 0.584 26.606 1.00 76.38 221 PRO A CA 1
ATOM 1756 C C . PRO A 1 221 ? -18.677 -0.791 26.573 1.00 76.38 221 PRO A C 1
ATOM 1758 O O . PRO A 1 221 ? -19.513 -1.075 25.712 1.00 76.38 221 PRO A O 1
ATOM 1761 N N . ARG A 1 222 ? -18.314 -1.652 27.526 1.00 78.62 222 ARG A N 1
ATOM 1762 C CA . ARG A 1 222 ? -18.839 -3.020 27.628 1.00 78.62 222 ARG A CA 1
ATOM 1763 C C . ARG A 1 222 ? -19.879 -3.113 28.734 1.00 78.62 222 ARG A C 1
ATOM 1765 O O . ARG A 1 222 ? -19.806 -2.381 29.715 1.00 78.62 222 ARG A O 1
ATOM 1772 N N . ASN A 1 223 ? -20.838 -4.024 28.572 1.00 82.88 223 ASN A N 1
ATOM 1773 C CA . ASN A 1 223 ? -21.887 -4.289 29.562 1.00 82.88 223 ASN A CA 1
ATOM 1774 C C . ASN A 1 223 ? -22.626 -3.022 30.018 1.00 82.88 223 ASN A C 1
ATOM 1776 O O . ASN A 1 223 ? -22.853 -2.806 31.205 1.00 82.88 223 ASN A O 1
ATOM 1780 N N . LEU A 1 224 ? -23.005 -2.178 29.053 1.00 83.69 224 LEU A N 1
ATOM 1781 C CA . LEU A 1 224 ? -23.821 -1.002 29.318 1.00 83.69 224 LEU A CA 1
ATOM 1782 C C . LEU A 1 224 ? -25.171 -1.423 29.919 1.00 83.69 224 LEU A C 1
ATOM 1784 O O . LEU A 1 224 ? -25.971 -2.099 29.269 1.00 83.69 224 LEU A O 1
ATOM 1788 N N . THR A 1 225 ? -25.450 -0.971 31.135 1.00 85.69 225 THR A N 1
ATOM 1789 C CA . THR A 1 225 ? -26.718 -1.194 31.830 1.00 85.69 225 THR A CA 1
ATOM 1790 C C . THR A 1 225 ? -27.364 0.126 32.207 1.00 85.69 225 THR A C 1
ATOM 1792 O O . THR A 1 225 ? -26.684 1.066 32.617 1.00 85.69 225 THR A O 1
ATOM 1795 N N . ILE A 1 226 ? -28.692 0.174 32.108 1.00 85.56 226 ILE A N 1
ATOM 1796 C CA . ILE A 1 226 ? -29.505 1.333 32.471 1.00 85.56 226 ILE A CA 1
ATOM 1797 C C . ILE A 1 226 ? -30.513 0.874 33.520 1.00 85.56 226 ILE A C 1
ATOM 1799 O O . ILE A 1 226 ? -31.405 0.083 33.219 1.00 85.56 226 ILE A O 1
ATOM 1803 N N . ASN A 1 227 ? -30.373 1.387 34.738 1.00 85.50 227 ASN A N 1
ATOM 1804 C CA . ASN A 1 227 ? -31.263 1.097 35.856 1.00 85.50 227 ASN A CA 1
ATOM 1805 C C . ASN A 1 227 ? -31.992 2.370 36.287 1.00 85.50 227 ASN A C 1
ATOM 1807 O O . ASN A 1 227 ? -31.426 3.455 36.269 1.00 85.50 227 ASN A O 1
ATOM 1811 N N . GLU A 1 228 ? -33.249 2.257 36.694 1.00 84.25 228 GLU A N 1
ATOM 1812 C CA . GLU A 1 228 ? -34.036 3.392 37.183 1.00 84.25 228 GLU A CA 1
ATOM 1813 C C . GLU A 1 228 ? -33.917 3.465 38.712 1.00 84.25 228 GLU A C 1
ATOM 1815 O O . GLU A 1 228 ? -34.271 2.509 39.402 1.00 84.25 228 GLU A O 1
ATOM 1820 N N . THR A 1 229 ? -33.385 4.562 39.258 1.00 71.50 229 THR A N 1
ATOM 1821 C CA . THR A 1 229 ? -32.942 4.595 40.670 1.00 71.50 229 THR A CA 1
ATOM 1822 C C . THR A 1 229 ? -33.944 5.175 41.669 1.00 71.50 229 THR A C 1
ATOM 1824 O O . THR A 1 229 ? -33.762 5.003 42.870 1.00 71.50 229 THR A O 1
ATOM 1827 N N . SER A 1 230 ? -35.047 5.784 41.234 1.00 64.00 230 SER A N 1
ATOM 1828 C CA . SER A 1 230 ? -36.126 6.225 42.136 1.00 64.00 230 SER A CA 1
ATOM 1829 C C . SER A 1 230 ? -37.347 6.681 41.337 1.00 64.00 230 SER A C 1
ATOM 1831 O O . SER A 1 230 ? -37.307 7.748 40.731 1.00 64.00 230 SER A O 1
ATOM 1833 N N . LYS A 1 231 ? -38.431 5.889 41.331 1.00 62.72 231 LYS A N 1
ATOM 1834 C CA . LYS A 1 231 ? -39.768 6.249 40.796 1.00 62.72 231 LYS A CA 1
ATOM 1835 C C . LYS A 1 231 ? -39.778 7.062 39.471 1.00 62.72 231 LYS A C 1
ATOM 1837 O O . LYS A 1 231 ? -40.639 7.919 39.295 1.00 62.72 231 LYS A O 1
ATOM 1842 N N . GLY A 1 232 ? -38.861 6.812 38.538 1.00 65.19 232 GLY A N 1
ATOM 1843 C CA . GLY A 1 232 ? -38.843 7.452 37.213 1.00 65.19 232 GLY A CA 1
ATOM 1844 C C . GLY A 1 232 ? -38.071 8.759 37.081 1.00 65.19 232 GLY A C 1
ATOM 1845 O O . GLY A 1 232 ? -38.102 9.344 35.998 1.00 65.19 232 GLY A O 1
ATOM 1846 N N . GLU A 1 233 ? -37.390 9.223 38.132 1.00 71.44 233 GLU A N 1
ATOM 1847 C CA . GLU A 1 233 ? -36.726 10.537 38.133 1.00 71.44 233 GLU A CA 1
ATOM 1848 C C . GLU A 1 233 ? -35.258 10.486 37.696 1.00 71.44 233 GLU A C 1
ATOM 1850 O O . GLU A 1 233 ? -34.765 11.436 37.091 1.00 71.44 233 GLU A O 1
ATOM 1855 N N . THR A 1 234 ? -34.556 9.380 37.960 1.00 78.88 234 THR A N 1
ATOM 1856 C CA . THR A 1 234 ? -33.133 9.227 37.623 1.00 78.88 234 THR A CA 1
ATOM 1857 C C . THR A 1 234 ? -32.851 7.888 36.951 1.00 78.88 234 THR A C 1
ATOM 1859 O O . THR A 1 234 ? -33.437 6.862 37.305 1.00 78.88 234 THR A O 1
ATOM 1862 N N . PHE A 1 235 ? -31.921 7.911 35.996 1.00 82.56 235 PHE A N 1
ATOM 1863 C CA . PHE A 1 235 ? -31.348 6.721 35.378 1.00 82.56 235 PHE A CA 1
ATOM 1864 C C . PHE A 1 235 ? -29.893 6.591 35.817 1.00 82.56 235 PHE A C 1
ATOM 1866 O O . PHE A 1 235 ? -29.095 7.506 35.624 1.00 82.56 235 PHE A O 1
ATOM 1873 N N . LEU A 1 236 ? -29.552 5.446 36.391 1.00 85.00 236 LEU A N 1
ATOM 1874 C CA . LEU A 1 236 ? -28.188 5.023 36.632 1.00 85.00 236 LEU A CA 1
ATOM 1875 C C . LEU A 1 236 ? -27.694 4.273 35.397 1.00 85.00 236 LEU A C 1
ATOM 1877 O O . LEU A 1 236 ? -28.179 3.184 35.088 1.00 85.00 236 LEU A O 1
ATOM 1881 N N . ILE A 1 237 ? -26.734 4.872 34.701 1.00 86.06 237 ILE A N 1
ATOM 1882 C CA . ILE A 1 237 ? -26.058 4.268 33.556 1.00 86.06 237 ILE A CA 1
ATOM 1883 C C . ILE A 1 237 ? -24.687 3.801 34.034 1.00 86.06 237 ILE A C 1
ATOM 1885 O O . ILE A 1 237 ? -23.937 4.581 34.620 1.00 86.06 237 ILE A O 1
ATOM 1889 N N . SER A 1 238 ? -24.366 2.536 33.796 1.00 85.50 238 SER A N 1
ATOM 1890 C CA . SER A 1 238 ? -23.072 1.952 34.150 1.00 85.50 238 SER A CA 1
ATOM 1891 C C . SER A 1 238 ? -22.555 1.068 33.031 1.00 85.50 238 SER A C 1
ATOM 1893 O O . SER A 1 238 ? -23.336 0.493 32.278 1.00 85.50 238 SER A O 1
ATOM 1895 N N . TRP A 1 239 ? -21.238 0.970 32.929 1.00 87.12 239 TRP A N 1
ATOM 1896 C CA . TRP A 1 239 ? -20.526 0.086 32.015 1.00 87.12 239 TRP A CA 1
ATOM 1897 C C . TRP A 1 239 ? -19.255 -0.406 32.699 1.00 87.12 239 TRP A C 1
ATOM 1899 O O . TRP A 1 239 ? -18.780 0.192 33.672 1.00 87.12 239 TRP A O 1
ATOM 1909 N N . ASP A 1 240 ? -18.705 -1.495 32.183 1.00 81.12 240 ASP A N 1
ATOM 1910 C CA . ASP A 1 240 ? -17.430 -2.012 32.646 1.00 81.12 240 ASP A CA 1
ATOM 1911 C C . ASP A 1 240 ? -16.308 -1.064 32.240 1.00 81.12 240 ASP A C 1
ATOM 1913 O O . ASP A 1 240 ? -16.242 -0.591 31.102 1.00 81.12 240 ASP A O 1
ATOM 1917 N N . LYS A 1 241 ? -15.390 -0.825 33.174 1.00 72.88 241 LYS A N 1
ATOM 1918 C CA . LYS A 1 241 ? -14.178 -0.060 32.899 1.00 72.88 241 LYS A CA 1
ATOM 1919 C C . LYS A 1 241 ? -13.350 -0.761 31.816 1.00 72.88 241 LYS A C 1
ATOM 1921 O O . LYS A 1 241 ? -13.227 -1.991 31.802 1.00 72.88 241 LYS A O 1
ATOM 1926 N N . ASP A 1 242 ? -12.754 0.031 30.930 1.00 70.94 242 ASP A N 1
ATOM 1927 C CA . ASP A 1 242 ? -11.850 -0.489 29.910 1.00 70.94 242 ASP A CA 1
ATOM 1928 C C . ASP A 1 242 ? -10.658 -1.247 30.524 1.00 70.94 242 ASP A C 1
ATOM 1930 O O . ASP A 1 242 ? -10.137 -0.853 31.571 1.00 70.94 242 ASP A O 1
ATOM 1934 N N . PRO A 1 243 ? -10.194 -2.331 29.872 1.00 65.56 243 PRO A N 1
ATOM 1935 C CA . PRO A 1 243 ? -9.174 -3.217 30.427 1.00 65.56 243 PRO A CA 1
ATOM 1936 C C . PRO A 1 243 ? -7.749 -2.659 30.276 1.00 65.56 243 PRO A C 1
ATOM 1938 O O . PRO A 1 243 ? -6.795 -3.275 30.751 1.00 65.56 243 PRO A O 1
ATOM 1941 N N . ILE A 1 244 ? -7.572 -1.522 29.593 1.00 67.12 244 ILE A N 1
ATOM 1942 C CA . ILE A 1 244 ? -6.266 -0.875 29.456 1.00 67.12 244 ILE A CA 1
ATOM 1943 C C . ILE A 1 244 ? -5.922 -0.181 30.787 1.00 67.12 244 ILE A C 1
ATOM 1945 O O . ILE A 1 244 ? -6.204 0.993 31.024 1.00 67.12 244 ILE A O 1
ATOM 1949 N N . GLU A 1 245 ? -5.255 -0.904 31.677 1.00 60.69 245 GLU A N 1
ATOM 1950 C CA . GLU A 1 245 ? -4.681 -0.341 32.903 1.00 60.69 245 GLU A CA 1
ATOM 1951 C C . GLU A 1 245 ? -3.255 0.162 32.638 1.00 60.69 245 GLU A C 1
ATOM 1953 O O . GLU A 1 245 ? -2.263 -0.427 33.076 1.00 60.69 245 GLU A O 1
ATOM 1958 N N . LYS A 1 246 ? -3.130 1.236 31.848 1.00 64.56 246 LYS A N 1
ATOM 1959 C CA . LYS A 1 246 ? -1.843 1.896 31.587 1.00 64.56 246 LYS A CA 1
ATOM 1960 C C . LYS A 1 246 ? -1.872 3.347 32.072 1.00 64.56 246 LYS A C 1
ATOM 1962 O O . LYS A 1 246 ? -2.821 4.053 31.746 1.00 64.56 246 LYS A O 1
ATOM 1967 N N . PRO A 1 247 ? -0.846 3.795 32.823 1.00 54.94 247 PRO A N 1
ATOM 1968 C CA . PRO A 1 247 ? -0.817 5.133 33.420 1.00 54.94 247 PRO A CA 1
ATOM 1969 C C . PRO A 1 247 ? -0.797 6.265 32.384 1.00 54.94 247 PRO A C 1
ATOM 1971 O O . PRO A 1 247 ? -1.214 7.373 32.700 1.00 54.94 247 PRO A O 1
ATOM 1974 N N . ASP A 1 248 ? -0.374 5.978 31.150 1.00 61.12 248 ASP A N 1
ATOM 1975 C CA . ASP A 1 248 ? -0.261 6.972 30.077 1.00 61.12 248 ASP A CA 1
ATOM 1976 C C . ASP A 1 248 ? -1.562 7.166 29.277 1.00 61.12 248 ASP A C 1
ATOM 1978 O O . ASP A 1 248 ? -1.612 8.011 28.386 1.00 61.12 248 ASP A O 1
ATOM 1982 N N . PHE A 1 249 ? -2.614 6.388 29.559 1.00 64.69 249 PHE A N 1
ATOM 1983 C CA . PHE A 1 249 ? -3.902 6.514 28.878 1.00 64.69 249 PHE A CA 1
ATOM 1984 C C . PHE A 1 249 ? -4.908 7.256 29.754 1.00 64.69 249 PHE A C 1
ATOM 1986 O O . PHE A 1 249 ? -5.226 6.829 30.864 1.00 64.69 249 PHE A O 1
ATOM 1993 N N . ASN A 1 250 ? -5.448 8.351 29.220 1.00 66.88 250 ASN A N 1
ATOM 1994 C CA . ASN A 1 250 ? -6.559 9.065 29.828 1.00 66.88 250 ASN A CA 1
ATOM 1995 C C . ASN A 1 250 ? -7.831 8.784 29.022 1.00 66.88 250 ASN A C 1
ATOM 1997 O O . ASN A 1 250 ? -7.858 9.009 27.813 1.00 66.88 250 ASN A O 1
ATOM 2001 N N . TYR A 1 251 ? -8.869 8.277 29.682 1.00 69.31 251 TYR A N 1
ATOM 2002 C CA . TYR A 1 251 ? -10.139 7.946 29.036 1.00 69.31 251 TYR A CA 1
ATOM 2003 C C . TYR A 1 251 ? -11.104 9.109 29.176 1.00 69.31 251 TYR A C 1
ATOM 2005 O O . TYR A 1 251 ? -11.298 9.637 30.272 1.00 69.31 251 TYR A O 1
ATOM 2013 N N . HIS A 1 252 ? -11.764 9.452 28.078 1.00 73.25 252 HIS A N 1
ATOM 2014 C CA . HIS A 1 252 ? -12.940 10.301 28.101 1.00 73.25 252 HIS A CA 1
ATOM 2015 C C . HIS A 1 252 ? -14.101 9.522 27.496 1.00 73.25 252 HIS A C 1
ATOM 2017 O O . HIS A 1 252 ? -13.963 8.943 26.421 1.00 73.25 252 HIS A O 1
ATOM 2023 N N . TYR A 1 253 ? -15.223 9.480 28.206 1.00 75.81 253 TYR A N 1
ATOM 2024 C CA . TYR A 1 253 ? -16.441 8.851 27.716 1.00 75.81 253 TYR A CA 1
ATOM 2025 C C . TYR A 1 253 ? -17.396 9.944 27.266 1.00 75.81 253 TYR A C 1
ATOM 2027 O O . TYR A 1 253 ? -17.724 10.837 28.047 1.00 75.81 253 TYR A O 1
ATOM 2035 N N . GLU A 1 254 ? -17.865 9.839 26.030 1.00 79.25 254 GLU A N 1
ATOM 2036 C CA . GLU A 1 254 ? -18.923 10.690 25.506 1.00 79.25 254 GLU A CA 1
ATOM 2037 C C . GLU A 1 254 ? -20.251 9.927 25.529 1.00 79.25 254 GLU A C 1
ATOM 2039 O O . GLU A 1 254 ? -20.361 8.809 25.020 1.00 79.25 254 GLU A O 1
ATOM 2044 N N . LEU A 1 255 ? -21.261 10.525 26.162 1.00 78.38 255 LEU A N 1
ATOM 2045 C CA . LEU A 1 255 ? -22.582 9.931 26.332 1.00 78.38 255 LEU A CA 1
ATOM 2046 C C . LEU A 1 255 ? -23.613 10.695 25.497 1.00 78.38 255 LEU A C 1
ATOM 2048 O O . LEU A 1 255 ? -24.009 11.803 25.858 1.00 78.38 255 LEU A O 1
ATOM 2052 N N . CYS A 1 256 ? -24.112 10.069 24.432 1.00 76.94 256 CYS A N 1
ATOM 2053 C CA . CYS A 1 256 ? -25.191 10.616 23.610 1.00 76.94 256 CYS A CA 1
ATOM 2054 C C . CYS A 1 256 ? -26.521 9.910 23.915 1.00 76.94 256 CYS A C 1
ATOM 2056 O O . CYS A 1 256 ? -26.596 8.680 23.902 1.00 76.94 256 CYS A O 1
ATOM 2058 N N . TYR A 1 257 ? -27.589 10.679 24.145 1.00 78.69 257 TYR A N 1
ATOM 2059 C CA . TYR A 1 257 ? -28.943 10.157 24.347 1.00 78.69 257 TYR A CA 1
ATOM 2060 C C . TYR A 1 257 ? -29.982 11.047 23.658 1.00 78.69 257 TYR A C 1
ATOM 2062 O O . TYR A 1 257 ? -29.852 12.268 23.615 1.00 78.69 257 TYR A O 1
ATOM 2070 N N . TRP A 1 258 ? -31.029 10.430 23.120 1.00 80.88 258 TRP A N 1
ATOM 2071 C CA . TRP A 1 258 ? -32.163 11.108 22.490 1.00 80.88 258 TRP A CA 1
ATOM 2072 C C . TRP A 1 258 ? -33.439 10.282 22.709 1.00 80.88 258 TRP A C 1
ATOM 2074 O O . TRP A 1 258 ? -33.376 9.137 23.167 1.00 80.88 258 TRP A O 1
ATOM 2084 N N . ARG A 1 259 ? -34.616 10.855 22.433 1.00 79.12 259 ARG A N 1
ATOM 2085 C CA . ARG A 1 259 ? -35.883 10.100 22.449 1.00 79.12 259 ARG A CA 1
ATOM 2086 C C . ARG A 1 259 ? -36.122 9.483 21.075 1.00 79.12 259 ARG A C 1
ATOM 2088 O O . ARG A 1 259 ? -35.784 10.106 20.081 1.00 79.12 259 ARG A O 1
ATOM 2095 N N . ASP A 1 260 ? -36.785 8.327 21.014 1.00 72.56 260 ASP A N 1
ATOM 2096 C CA . ASP A 1 260 ? -37.034 7.565 19.771 1.00 72.56 260 ASP A CA 1
ATOM 2097 C C . ASP A 1 260 ? -37.581 8.387 18.580 1.00 72.56 260 ASP A C 1
ATOM 2099 O O . ASP A 1 260 ? -37.353 8.017 17.433 1.00 72.56 260 ASP A O 1
ATOM 2103 N N . ASN A 1 261 ? -38.288 9.495 18.836 1.00 74.19 261 ASN A N 1
ATOM 2104 C CA . ASN A 1 261 ? -38.899 10.346 17.806 1.00 74.19 261 ASN A CA 1
ATOM 2105 C C . ASN A 1 261 ? -38.135 11.654 17.529 1.00 74.19 261 ASN A C 1
ATOM 2107 O O . ASN A 1 261 ? -38.568 12.434 16.682 1.00 74.19 261 ASN A O 1
ATOM 2111 N N . ASP A 1 262 ? -37.053 11.928 18.257 1.00 73.38 262 ASP A N 1
ATOM 2112 C CA . ASP A 1 262 ? -36.203 13.090 18.004 1.00 73.38 262 ASP A CA 1
ATOM 2113 C C . ASP A 1 262 ? -35.210 12.743 16.876 1.00 73.38 262 ASP A C 1
ATOM 2115 O O . ASP A 1 262 ? -34.757 11.601 16.755 1.00 73.38 262 ASP A O 1
ATOM 2119 N N . VAL A 1 263 ? -34.877 13.722 16.026 1.00 65.06 263 VAL A N 1
ATOM 2120 C CA . VAL A 1 263 ? -33.861 13.542 14.977 1.00 65.06 263 VAL A CA 1
ATOM 2121 C C . VAL A 1 263 ? -32.547 13.182 15.663 1.00 65.06 263 VAL A C 1
ATOM 2123 O O . VAL A 1 263 ? -32.069 13.938 16.509 1.00 65.06 263 VAL A O 1
ATOM 2126 N N . LYS A 1 264 ? -31.984 12.015 15.319 1.00 61.22 264 LYS A N 1
ATOM 2127 C CA . LYS A 1 264 ? -30.666 11.596 15.807 1.00 61.22 264 LYS A CA 1
ATOM 2128 C C . LYS A 1 264 ? -29.691 12.749 15.535 1.00 61.22 264 LYS A C 1
ATOM 2130 O O . LYS A 1 264 ? -29.668 13.204 14.389 1.00 61.22 264 LYS A O 1
ATOM 2135 N N . PRO A 1 265 ? -28.914 13.223 16.527 1.00 57.12 265 PRO A N 1
ATOM 2136 C CA . PRO A 1 265 ? -27.852 14.179 16.258 1.00 57.12 265 PRO A CA 1
ATOM 2137 C C . PRO A 1 265 ? -27.005 13.602 15.124 1.00 57.12 265 PRO A C 1
ATOM 2139 O O . PRO A 1 265 ? -26.500 12.480 15.241 1.00 57.12 265 PRO A O 1
ATOM 2142 N N . SER A 1 266 ? -26.965 14.292 13.983 1.00 48.91 266 SER A N 1
ATOM 2143 C CA . SER A 1 266 ? -26.062 13.923 12.901 1.00 48.91 266 SER A CA 1
ATOM 2144 C C . SER A 1 266 ? -24.652 13.907 13.469 1.00 48.91 266 SER A C 1
ATOM 2146 O O . SER A 1 266 ? -24.339 14.734 14.322 1.00 48.91 266 SER A O 1
ATOM 2148 N N . GLU A 1 267 ? -23.833 12.962 13.014 1.00 47.81 267 GLU A N 1
ATOM 2149 C CA . GLU A 1 267 ? -22.395 12.907 13.279 1.00 47.81 267 GLU A CA 1
ATOM 2150 C C . GLU A 1 267 ? -21.740 14.203 12.760 1.00 47.81 267 GLU A C 1
ATOM 2152 O O . GLU A 1 267 ? -21.179 14.254 11.666 1.00 47.81 267 GLU A O 1
ATOM 2157 N N . GLU A 1 268 ? -21.882 15.303 13.499 1.00 32.44 268 GLU A N 1
ATOM 2158 C CA . GLU A 1 268 ? -21.171 16.542 13.237 1.00 32.44 268 GLU A CA 1
ATOM 2159 C C . GLU A 1 268 ? -19.728 16.322 13.667 1.00 32.44 268 GLU A C 1
ATOM 2161 O O . GLU A 1 268 ? -19.375 16.358 14.844 1.00 32.44 268 GLU A O 1
ATOM 2166 N N . ARG A 1 269 ? -18.921 16.025 12.643 1.00 34.38 269 ARG A N 1
ATOM 2167 C CA . ARG A 1 269 ? -17.461 16.101 12.612 1.00 34.38 269 ARG A CA 1
ATOM 2168 C C . ARG A 1 269 ? -16.932 17.154 13.584 1.00 34.38 269 ARG A C 1
ATOM 2170 O O . ARG A 1 269 ? -17.095 18.352 13.346 1.00 34.38 269 ARG A O 1
ATOM 2177 N N . THR A 1 270 ? -16.202 16.686 14.587 1.00 28.61 270 THR A N 1
ATOM 2178 C CA . THR A 1 270 ? -15.048 17.405 15.133 1.00 28.61 270 THR A CA 1
ATOM 2179 C C . THR A 1 270 ? -13.804 16.565 14.918 1.00 28.61 270 THR A C 1
ATOM 2181 O O . THR A 1 270 ? -13.926 15.321 14.969 1.00 28.61 270 THR A O 1
#

pLDDT: mean 77.71, std 17.91, range [24.89, 95.12]

Sequence (270 aa):
MKKRVILCCVTCYLLSAFPGNTGSRLMDSLYCVMEYSEGIINCSWSESPRSRQYVNMTLMDINRGPFCAKDPAKLEASHETWTCSKVFAGHRLYDSIHLAFVPNRSLESHLNVSNEGDVVKPKNLRCEVSLDQTIHCSWEVRQDVADSVDFSLYYQDQSRKEEVCKSTCWQEIPTHLSCACNFTSRPYNNPIHLFNISVGPADPKTSNVLFKICEHIKLQPRNLTINETSKGETFLISWDKDPIEKPDFNYHYELCYWRDNDVKPSEERT

Radius of gyration: 25.71 Å; chains: 1; bounding box: 81×32×67 Å

Secondary structure (DSSP, 8-state):
-------B--------------S-HHHHT-EEEEETTTTEEEEEEE--HHHHTT--EEEEETTTEE-----GGG-BTTTTEEEEEEE-----TT-EEEEEEEESS---EETT---TT-SSS-EEEEEEE-TTSEEEEEEEEEHHHHTT--EEEEEEETTS--EEEPPEEEEEETTEEEEEEEEEPPP-S-S---EEEEEEEPPTTTS-EEEEGGGSEEP--EEEEEEE-STTS-EEEEEEPPS---TT-------B---TTSPPPP----

Organism: Engystomops pustulosus (NCBI:txid76066)

Foldseek 3Di:
DDFDWDWDQDWPDPPPPDDDDDAAQFQNFWDWFAALQQQKIKIKGAADPLLCVQWDKFKAQPVHGGQFDWDPVPPPPPTNMTMTMDRHPDNPLQDKTWIDIDTPDWQKDWPPDQPPPRLQHKAPWDWDADPQQKIKTKIKHFPSNRNHFRKWKWKDWPVDDIDIFRKDWDDPDPTMIMIMGIDGDDDDPDPDTDMTMMMTGDDSVVRTDIGRNNVRYTDDFAPWDWDDDPPNPDIDTDTDDDPPPDPPDDDDGDIDTDTPPDDGPPPPDD